Protein AF-A0A4U6DD01-F1 (afdb_monomer)

Organism: NCBI:txid2576211

Secondary structure (DSSP, 8-state):
-------EEEEEEEEE-S--EEEEEEEEEE-TTT--GGGS-TT-TT-EEES-SS---SS---EEEEE--TTS-EEEEEEEEEE-TTEEEEEEEEE--TTPPP---HHHHSSEEE-S-SS-GGGTEEE--SSEEEE-SS-EEEE-BTTB--EEEEEEEEESSEEEEEEEEE-SSSS----EEEEETTEEEEEEEE--SSS--EEEEEEE-GGGTT-GGG--EEEEEEEP-TT--EEEEEEE-SSEEEEEETTEEEEEE-SSSEEEEEEE--S-SSPEEEEEEEEEE--SSPPEEEEEEEEE-

Nearest PDB structures (foldseek):
  1ups-assembly2_B  TM=6.972E-01  e=7.717E-05  Clostridium perfringens
  6ibw-assembly1_A  TM=6.609E-01  e=1.640E-03  Aspergillus fumigatus Af293
  6ibu-assembly2_B  TM=6.506E-01  e=3.657E-03  Aspergillus fumigatus Af293
  6m15-assembly1_B  TM=3.774E-01  e=7.376E-03  Rhinolophus bat coronavirus HKU2
  7jvh-assembly5_E  TM=3.065E-01  e=2.721E-01  metagenome

Sequence (301 aa):
MTAESWHFKREIIINNQGGAATDIVIQIKLNSNDFDFSKTKADGADIRFSTSAGRLNDSGLSYWTEQWNENGTTIIWVKVPVLKAKTRNSIFMFYGNFNAVPVSNGDKTFLFFDDFEEGDFTKKWTNTSVGEVIEKEGQLKLKETDGQDGIVTANFNVTGKMIVRTSYQREGADGHWVRAGVGGWNNWLAFGDHTDRAASGTNYVMLFDSSSIGSLKSAPLIKSPNLVITDKWRRAEYWFDGKKLYGKQDDITVELLLKNAASKLALRTLDNDSWDNFAYISVSKYAGSEPKVTLGKEQAN

pLDDT: mean 82.72, std 15.23, range [40.22, 98.56]

Foldseek 3Di:
DPPQQLFKKWKKKWFAQFAKDFQFKAKDKDELVRDDCVLAPQQNQFKFKAQDPDDPPDPGFAKAFPDDDHHGITMMITGHGIDHHRDMGIMMITHNRHVHGHDHDQVRNFPDKDQLPPFDCVVFKDFPWPWDWGRDDSKIKWAADPQIKGKIWTPDKDFAWKKKKWKKAWDDDDDDWWWFWWWALFAIWTWTKGDDRPPWTWTWTWGDGNVPPPPSVPTDIDIDPDTDDHRDIWMKMWTDNQFKIWIDTDPDIDIDGGRDRMTITMTMTGPGPTMMIISMMGMHGHSVDRIDIDIGDMDTD

Mean predicted aligned error: 7.52 Å

Radius of gyration: 20.4 Å; Cα contacts (8 Å, |Δi|>4): 797; chains: 1; bounding box: 48×38×63 Å

Solvent-accessible surface area (backbone atoms only — not comparable to full-atom values): 15954 Å² total; per-residue (Å²): 132,81,75,84,63,43,43,32,33,29,36,38,36,34,43,26,79,28,61,65,41,60,53,36,57,45,72,46,79,42,30,65,91,82,41,72,61,87,52,40,43,99,77,52,33,22,60,45,32,34,76,56,90,66,78,91,83,67,94,48,47,42,24,26,67,80,37,84,32,73,94,50,64,20,33,35,38,36,31,39,66,72,42,61,46,65,36,82,39,65,36,24,42,34,25,41,27,79,85,47,66,72,73,69,32,46,69,74,31,31,83,42,53,44,48,41,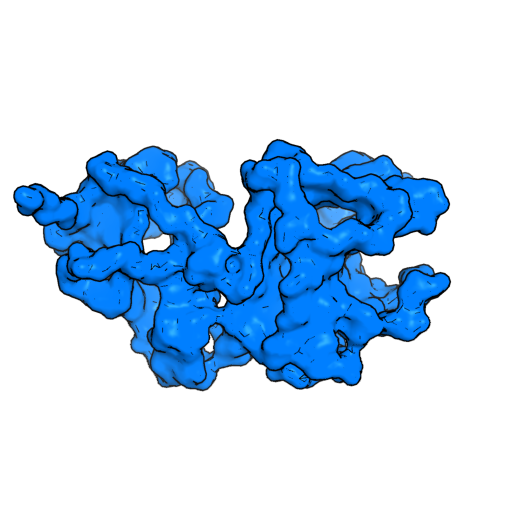71,81,62,61,60,68,86,54,31,43,84,75,42,80,17,48,74,47,48,52,94,40,16,40,34,26,21,33,43,97,94,29,37,8,34,37,34,41,85,48,70,51,56,47,40,27,32,38,41,34,33,40,29,45,48,69,91,79,68,38,47,44,36,55,27,62,26,22,85,45,38,38,42,29,45,27,48,32,28,60,96,66,97,59,27,41,24,32,40,41,50,48,64,48,92,32,84,89,50,72,90,73,53,59,73,45,77,47,97,51,70,48,64,69,67,45,80,43,58,42,39,38,39,30,74,54,56,36,41,32,40,37,42,91,94,48,75,51,78,43,76,48,77,48,66,53,25,40,37,30,46,39,30,36,66,29,101,41,46,39,35,29,48,34,39,39,27,33,52,44,54,87,47,86,61,49,63,47,82,50,64,73,41,82,92

Structure (mmCIF, N/CA/C/O backbone):
data_AF-A0A4U6DD01-F1
#
_entry.id   AF-A0A4U6DD01-F1
#
loop_
_atom_site.group_PDB
_atom_site.id
_atom_site.type_symbol
_atom_site.label_atom_id
_atom_site.label_alt_id
_atom_site.label_comp_id
_atom_site.label_asym_id
_atom_site.label_entity_id
_atom_site.label_seq_id
_atom_site.pdbx_PDB_ins_code
_atom_site.Cartn_x
_atom_site.Cartn_y
_atom_site.Cartn_z
_atom_site.occupancy
_atom_site.B_iso_or_equiv
_atom_site.auth_seq_id
_atom_site.auth_comp_id
_atom_site.auth_asym_id
_atom_site.auth_atom_id
_atom_site.pdbx_PDB_model_num
ATOM 1 N N . MET A 1 1 ? 1.276 -13.142 -33.815 1.00 40.22 1 MET A N 1
ATOM 2 C CA . MET A 1 1 ? 1.491 -12.618 -32.452 1.00 40.22 1 MET A CA 1
ATOM 3 C C . MET A 1 1 ? 2.239 -11.308 -32.599 1.00 40.22 1 MET A C 1
ATOM 5 O O . MET A 1 1 ? 3.424 -11.330 -32.902 1.00 40.22 1 MET A O 1
ATOM 9 N N . THR A 1 2 ? 1.548 -10.174 -32.548 1.00 44.56 2 THR A N 1
ATOM 10 C CA . THR A 1 2 ? 2.218 -8.869 -32.547 1.00 44.56 2 THR A CA 1
ATOM 11 C C . THR A 1 2 ? 2.894 -8.711 -31.193 1.00 44.56 2 THR A C 1
ATOM 13 O O . THR A 1 2 ? 2.221 -8.789 -30.170 1.00 44.56 2 THR A O 1
ATOM 16 N N . ALA A 1 3 ? 4.221 -8.584 -31.181 1.00 51.84 3 ALA A N 1
ATOM 17 C CA . ALA A 1 3 ? 4.959 -8.269 -29.966 1.00 51.84 3 ALA A CA 1
ATOM 18 C C . ALA A 1 3 ? 4.362 -6.995 -29.356 1.00 51.84 3 ALA A C 1
ATOM 20 O O . ALA A 1 3 ? 4.198 -6.007 -30.069 1.00 51.84 3 ALA A O 1
ATOM 21 N N . GLU A 1 4 ? 4.007 -7.030 -28.073 1.00 62.97 4 GLU A N 1
ATOM 22 C CA . GLU A 1 4 ? 3.607 -5.833 -27.339 1.00 62.97 4 GLU A CA 1
ATOM 23 C C . GLU A 1 4 ? 4.733 -4.798 -27.444 1.00 62.97 4 GLU A C 1
ATOM 25 O O . GLU A 1 4 ? 5.819 -4.977 -26.888 1.00 62.97 4 GLU A O 1
ATOM 30 N N . SER A 1 5 ? 4.515 -3.740 -28.220 1.00 80.81 5 SER A N 1
ATOM 31 C CA . SER A 1 5 ? 5.510 -2.693 -28.418 1.00 80.81 5 SER A CA 1
ATOM 32 C C . SER A 1 5 ? 5.377 -1.663 -27.306 1.00 80.81 5 SER A C 1
ATOM 34 O O . SER A 1 5 ? 4.772 -0.611 -27.475 1.00 80.81 5 SER A O 1
ATOM 36 N N . TRP A 1 6 ? 5.937 -1.995 -26.149 1.00 91.56 6 TRP A N 1
ATOM 37 C CA . TRP A 1 6 ? 6.244 -1.033 -25.096 1.00 91.56 6 TRP A CA 1
ATOM 38 C C . TRP A 1 6 ? 7.209 0.015 -25.659 1.00 91.56 6 TRP A C 1
ATOM 40 O O . TRP A 1 6 ? 8.361 -0.323 -25.925 1.00 91.56 6 TRP A O 1
ATOM 50 N N . HIS A 1 7 ? 6.736 1.244 -25.888 1.00 93.19 7 HIS A N 1
ATOM 51 C CA . HIS A 1 7 ? 7.493 2.295 -26.586 1.00 93.19 7 HIS A CA 1
ATOM 52 C C . HIS A 1 7 ? 8.529 2.989 -25.706 1.00 93.19 7 HIS A C 1
ATOM 54 O O . HIS A 1 7 ? 9.556 3.457 -26.200 1.00 93.19 7 HIS A O 1
ATOM 60 N N . PHE A 1 8 ? 8.267 3.045 -24.403 1.00 94.94 8 PHE A N 1
ATOM 61 C CA . PHE A 1 8 ? 9.121 3.728 -23.449 1.00 94.94 8 PHE A CA 1
ATOM 62 C C . PHE A 1 8 ? 9.455 2.811 -22.287 1.00 94.94 8 PHE A C 1
ATOM 64 O O . PHE A 1 8 ? 8.658 1.965 -21.868 1.00 94.94 8 PHE A O 1
ATOM 71 N N . LYS A 1 9 ? 10.647 3.018 -21.737 1.00 94.94 9 LYS A N 1
ATOM 72 C CA . LYS A 1 9 ? 11.020 2.486 -20.436 1.00 94.94 9 LYS A CA 1
ATOM 73 C C . LYS A 1 9 ? 11.738 3.533 -19.614 1.00 94.94 9 LYS A C 1
ATOM 75 O O . LYS A 1 9 ? 12.459 4.381 -20.140 1.00 94.94 9 LYS A O 1
ATOM 80 N N . ARG A 1 10 ? 11.604 3.420 -18.303 1.00 96.44 10 ARG A N 1
ATOM 81 C CA . ARG A 1 10 ? 12.281 4.279 -17.349 1.00 96.44 10 ARG A CA 1
ATOM 82 C C . ARG A 1 10 ? 12.899 3.469 -16.237 1.00 96.44 10 ARG A C 1
ATOM 84 O O . ARG A 1 10 ? 12.243 2.633 -15.624 1.00 96.44 10 ARG A O 1
ATOM 91 N N . GLU A 1 11 ? 14.171 3.728 -15.971 1.00 97.44 11 GLU A N 1
ATOM 92 C CA . GLU A 1 11 ? 14.834 3.131 -14.820 1.00 97.44 11 GLU A CA 1
ATOM 93 C C . GLU A 1 11 ? 14.242 3.697 -13.523 1.00 97.44 11 GLU A C 1
ATOM 95 O O . GLU A 1 11 ? 14.066 4.905 -13.381 1.00 97.44 11 GLU A O 1
ATOM 100 N N . ILE A 1 12 ? 13.978 2.826 -12.558 1.00 98.00 12 ILE A N 1
ATOM 101 C CA . ILE A 1 12 ? 13.611 3.171 -11.189 1.00 98.00 12 ILE A CA 1
ATOM 102 C C . ILE A 1 12 ? 14.771 2.743 -10.302 1.00 98.00 12 ILE A C 1
ATOM 104 O O . ILE A 1 12 ? 15.101 1.559 -10.208 1.00 98.00 12 ILE A O 1
ATOM 108 N N . ILE A 1 13 ? 15.407 3.721 -9.668 1.00 97.50 13 ILE A N 1
ATOM 109 C CA . ILE A 1 13 ? 16.601 3.524 -8.852 1.00 97.50 13 ILE A CA 1
ATOM 110 C C . ILE A 1 13 ? 16.173 3.347 -7.402 1.00 97.50 13 ILE A C 1
ATOM 112 O O . ILE A 1 13 ? 15.479 4.198 -6.847 1.00 97.50 13 ILE A O 1
ATOM 116 N N . ILE A 1 14 ? 16.627 2.261 -6.783 1.00 96.62 14 ILE A N 1
ATOM 117 C CA . ILE A 1 14 ? 16.269 1.873 -5.421 1.00 96.62 14 ILE A CA 1
ATOM 118 C C . ILE A 1 14 ? 17.544 1.812 -4.581 1.00 96.62 14 ILE A C 1
ATOM 120 O O . ILE A 1 14 ? 18.380 0.917 -4.732 1.00 96.62 14 ILE A O 1
ATOM 124 N N . ASN A 1 15 ? 17.689 2.758 -3.662 1.00 93.69 15 ASN A N 1
ATOM 125 C CA . ASN A 1 15 ? 18.811 2.822 -2.737 1.00 93.69 15 ASN A CA 1
ATOM 126 C C . ASN A 1 15 ? 18.447 2.098 -1.438 1.00 93.69 15 ASN A C 1
ATOM 128 O O . ASN A 1 15 ? 17.759 2.649 -0.574 1.00 93.69 15 ASN A O 1
ATOM 132 N N . ASN A 1 16 ? 18.930 0.862 -1.301 1.00 90.31 16 ASN A N 1
ATOM 133 C CA . ASN A 1 16 ? 18.742 0.051 -0.102 1.00 90.31 16 ASN A CA 1
ATOM 134 C C . ASN A 1 16 ? 19.959 0.190 0.824 1.00 90.31 16 ASN A C 1
ATOM 136 O O . ASN A 1 16 ? 21.023 -0.361 0.542 1.00 90.31 16 ASN A O 1
ATOM 140 N N . GLN A 1 17 ? 19.798 0.919 1.929 1.00 86.88 17 GLN A N 1
ATOM 141 C CA . GLN A 1 17 ? 20.829 1.053 2.971 1.00 86.88 17 GLN A CA 1
ATOM 142 C C . GLN A 1 17 ? 20.797 -0.106 3.984 1.00 86.88 17 GLN A C 1
ATOM 144 O O . GLN A 1 17 ? 21.742 -0.287 4.753 1.00 86.88 17 GLN A O 1
ATOM 149 N N . GLY A 1 18 ? 19.724 -0.901 3.967 1.00 83.81 18 GLY A N 1
ATOM 150 C CA . GLY A 1 18 ? 19.541 -2.060 4.826 1.00 83.81 18 GLY A CA 1
ATOM 151 C C . GLY A 1 18 ? 20.278 -3.311 4.342 1.00 83.81 18 GLY A C 1
ATOM 152 O O . GLY A 1 18 ? 21.121 -3.291 3.436 1.00 83.81 18 GLY A O 1
ATOM 153 N N . GLY A 1 19 ? 19.940 -4.432 4.981 1.00 88.19 19 GLY A N 1
ATOM 154 C CA . GLY A 1 19 ? 20.393 -5.760 4.572 1.00 88.19 19 GLY A CA 1
ATOM 155 C C . GLY A 1 19 ? 19.790 -6.195 3.234 1.00 88.19 19 GLY A C 1
ATOM 156 O O . GLY A 1 19 ? 18.895 -5.546 2.692 1.00 88.19 19 GLY A O 1
ATOM 157 N N . ALA A 1 20 ? 20.286 -7.311 2.698 1.00 91.62 20 ALA A N 1
ATOM 158 C CA . ALA A 1 20 ? 19.658 -7.935 1.542 1.00 91.62 20 ALA A CA 1
ATOM 159 C C . ALA A 1 20 ? 18.247 -8.382 1.933 1.00 91.62 20 ALA A C 1
ATOM 161 O O . ALA A 1 20 ? 18.039 -8.891 3.036 1.00 91.62 20 ALA A O 1
ATOM 162 N N . ALA A 1 21 ? 17.290 -8.169 1.040 1.00 92.25 21 ALA A N 1
ATOM 163 C CA . ALA A 1 21 ? 15.890 -8.431 1.319 1.00 92.25 21 ALA A CA 1
ATOM 164 C C . ALA A 1 21 ? 15.175 -8.934 0.068 1.00 92.25 21 ALA A C 1
ATOM 166 O O . ALA A 1 21 ? 15.568 -8.616 -1.055 1.00 92.25 21 ALA A O 1
ATOM 167 N N . THR A 1 22 ? 14.125 -9.721 0.268 1.00 94.75 22 THR A N 1
ATOM 168 C CA . THR A 1 22 ? 13.299 -10.270 -0.808 1.00 94.75 22 THR A CA 1
ATOM 169 C C . THR A 1 22 ? 11.845 -9.887 -0.617 1.00 94.75 22 THR A C 1
ATOM 171 O O . THR A 1 22 ? 11.405 -9.684 0.517 1.00 94.75 22 THR A O 1
ATOM 174 N N . ASP A 1 23 ? 11.108 -9.801 -1.723 1.00 95.50 23 ASP A N 1
ATOM 175 C CA . ASP A 1 23 ? 9.690 -9.416 -1.760 1.00 95.50 23 ASP A CA 1
ATOM 176 C C . ASP A 1 23 ? 9.396 -8.109 -1.009 1.00 95.50 23 ASP A C 1
ATOM 178 O O . ASP A 1 23 ? 8.420 -8.003 -0.260 1.00 95.50 23 ASP A O 1
ATOM 182 N N . ILE A 1 24 ? 10.276 -7.121 -1.169 1.00 94.88 24 ILE A N 1
ATOM 183 C CA . ILE A 1 24 ? 10.079 -5.795 -0.586 1.00 94.88 24 ILE A CA 1
ATOM 184 C C . ILE A 1 24 ? 9.175 -4.996 -1.510 1.00 94.88 24 ILE A C 1
ATOM 186 O O . ILE A 1 24 ? 9.445 -4.893 -2.705 1.00 94.88 24 ILE A O 1
ATOM 190 N N . VAL A 1 25 ? 8.124 -4.406 -0.948 1.00 97.12 25 VAL A N 1
ATOM 191 C CA . VAL A 1 25 ? 7.262 -3.486 -1.685 1.00 97.12 25 VAL A CA 1
ATOM 192 C C . VAL A 1 25 ? 7.806 -2.070 -1.531 1.00 97.12 25 VAL A C 1
ATOM 194 O O . VAL A 1 25 ? 8.025 -1.608 -0.411 1.00 97.12 25 VAL A O 1
ATOM 197 N N . ILE A 1 26 ? 8.043 -1.395 -2.653 1.00 96.38 26 ILE A N 1
ATOM 198 C CA . ILE A 1 26 ? 8.528 -0.010 -2.697 1.00 96.38 26 ILE A CA 1
ATOM 199 C C . ILE A 1 26 ? 7.442 0.929 -3.218 1.00 96.38 26 ILE A C 1
ATOM 201 O O . ILE A 1 26 ? 6.591 0.505 -3.997 1.00 96.38 26 ILE A O 1
ATOM 205 N N . GLN A 1 27 ? 7.512 2.204 -2.833 1.00 96.50 27 GLN A N 1
ATOM 206 C CA . GLN A 1 27 ? 6.648 3.256 -3.361 1.00 96.50 27 GLN A CA 1
ATOM 207 C C . GLN A 1 27 ? 7.346 4.016 -4.489 1.00 96.50 27 GLN A C 1
ATOM 209 O O . GLN A 1 27 ? 8.472 4.492 -4.333 1.00 96.50 27 GLN A O 1
ATOM 214 N N . ILE A 1 28 ? 6.647 4.182 -5.604 1.00 97.81 28 ILE A N 1
ATOM 215 C CA . ILE A 1 28 ? 7.020 5.068 -6.703 1.00 97.81 28 ILE A CA 1
ATOM 216 C C . ILE A 1 28 ? 6.006 6.209 -6.723 1.00 97.81 28 ILE A C 1
ATOM 218 O O . ILE A 1 28 ? 4.798 5.971 -6.686 1.00 97.81 28 ILE A O 1
ATOM 222 N N . LYS A 1 29 ? 6.504 7.446 -6.774 1.00 97.25 29 LYS A N 1
ATOM 223 C CA . LYS A 1 29 ? 5.692 8.648 -6.970 1.00 97.25 29 LYS A CA 1
ATOM 224 C C . LYS A 1 29 ? 6.050 9.274 -8.307 1.00 97.25 29 LYS A C 1
ATOM 226 O O . LYS A 1 29 ? 7.237 9.416 -8.595 1.00 97.25 29 LYS A O 1
ATOM 231 N N . LEU A 1 30 ? 5.032 9.631 -9.079 1.00 97.44 30 LEU A N 1
ATOM 232 C CA . LEU A 1 30 ? 5.153 10.328 -10.359 1.00 97.44 30 LEU A CA 1
ATOM 233 C C . LEU A 1 30 ? 4.321 11.612 -10.302 1.00 97.44 30 LEU A C 1
ATOM 235 O O . LEU A 1 30 ? 3.257 11.635 -9.678 1.00 97.44 30 LEU A O 1
ATOM 239 N N . ASN A 1 31 ? 4.790 12.667 -10.952 1.00 97.00 31 ASN A N 1
ATOM 240 C CA . ASN A 1 31 ? 4.059 13.918 -11.153 1.00 97.00 31 ASN A CA 1
ATOM 241 C C . ASN A 1 31 ? 4.481 14.560 -12.483 1.00 97.00 31 ASN A C 1
ATOM 243 O O . ASN A 1 31 ? 5.474 14.171 -13.088 1.00 97.00 31 ASN A O 1
ATOM 247 N N . SER A 1 32 ? 3.752 15.578 -12.936 1.00 95.94 32 SER A N 1
ATOM 248 C CA . SER A 1 32 ? 3.989 16.200 -14.246 1.00 95.94 32 SER A CA 1
ATOM 249 C C . SER A 1 32 ? 5.363 16.870 -14.402 1.00 95.94 32 SER A C 1
ATOM 251 O O . SER A 1 32 ? 5.771 17.157 -15.524 1.00 95.94 32 SER A O 1
ATOM 253 N N . ASN A 1 33 ? 6.096 17.134 -13.309 1.00 94.38 33 ASN A N 1
ATOM 254 C CA . ASN A 1 33 ? 7.459 17.673 -13.394 1.00 94.38 33 ASN A CA 1
ATOM 255 C C . ASN A 1 33 ? 8.490 16.590 -13.709 1.00 94.38 33 ASN A C 1
ATOM 257 O O . ASN A 1 33 ? 9.559 16.895 -14.239 1.00 94.38 33 ASN A O 1
ATOM 261 N N . ASP A 1 34 ? 8.208 15.343 -13.331 1.00 91.62 34 ASP A N 1
ATOM 262 C CA . ASP A 1 34 ? 9.147 14.242 -13.466 1.00 91.62 34 ASP A CA 1
ATOM 263 C C . ASP A 1 34 ? 8.694 13.169 -14.455 1.00 91.62 34 ASP A C 1
ATOM 265 O O . ASP A 1 34 ? 9.561 12.439 -14.925 1.00 91.62 34 ASP A O 1
ATOM 269 N N . PHE A 1 35 ? 7.422 13.107 -14.857 1.00 96.38 35 PHE A N 1
ATOM 270 C CA . PHE A 1 35 ? 6.858 12.102 -15.759 1.00 96.38 35 PHE A CA 1
ATOM 271 C C . PHE A 1 35 ? 5.879 12.711 -16.779 1.00 96.38 35 PHE A C 1
ATOM 273 O O . PHE A 1 35 ? 5.023 13.520 -16.436 1.00 96.38 35 PHE A O 1
ATOM 280 N N . ASP A 1 36 ? 6.004 12.301 -18.044 1.00 96.44 36 ASP A N 1
ATOM 281 C CA . ASP A 1 36 ? 5.150 12.754 -19.145 1.00 96.44 36 ASP A CA 1
ATOM 282 C C . ASP A 1 36 ? 3.969 11.791 -19.340 1.00 96.44 36 ASP A C 1
ATOM 284 O O . ASP A 1 36 ? 4.087 10.773 -20.027 1.00 96.44 36 ASP A O 1
ATOM 288 N N . PHE A 1 37 ? 2.829 12.124 -18.732 1.00 97.12 37 PHE A N 1
ATOM 289 C CA . PHE A 1 37 ? 1.604 11.316 -18.779 1.00 97.12 37 PHE A CA 1
ATOM 290 C C . PHE A 1 37 ? 0.972 11.221 -20.178 1.00 97.12 37 PHE A C 1
ATOM 292 O O . PHE A 1 37 ? 0.174 10.320 -20.424 1.00 97.12 37 PHE A O 1
ATOM 299 N N . SER A 1 38 ? 1.370 12.062 -21.145 1.00 96.50 38 SER A N 1
ATOM 300 C CA . SER A 1 38 ? 0.881 11.934 -22.530 1.00 96.50 38 SER A CA 1
ATOM 301 C C . SER A 1 38 ? 1.375 10.657 -23.230 1.00 96.50 38 SER A C 1
ATOM 303 O O . SER A 1 38 ? 0.838 10.259 -24.265 1.00 96.50 38 SER A O 1
ATOM 305 N N . LYS A 1 39 ? 2.388 9.995 -22.655 1.00 96.62 39 LYS A N 1
ATOM 306 C CA . LYS A 1 39 ? 2.963 8.728 -23.129 1.00 96.62 39 LYS A CA 1
ATOM 307 C C . LYS A 1 39 ? 2.304 7.490 -22.520 1.00 96.62 39 LYS A C 1
ATOM 309 O O . LYS A 1 39 ? 2.783 6.385 -22.766 1.00 96.62 39 LYS A O 1
ATOM 314 N N . THR A 1 40 ? 1.259 7.664 -21.718 1.00 96.62 40 THR A N 1
ATOM 315 C CA . THR A 1 40 ? 0.495 6.591 -21.070 1.00 96.62 40 THR A CA 1
ATOM 316 C C . THR A 1 40 ? -0.981 6.693 -21.423 1.00 96.62 40 THR A C 1
ATOM 318 O O . THR A 1 40 ? -1.457 7.722 -21.904 1.00 96.62 40 THR A O 1
ATOM 321 N N . LYS A 1 41 ? -1.738 5.634 -21.149 1.00 96.12 41 LYS A N 1
ATOM 322 C CA . LYS A 1 41 ? -3.198 5.706 -21.080 1.00 96.12 41 LYS A CA 1
ATOM 323 C C . LYS A 1 41 ? -3.618 6.596 -19.909 1.00 96.12 41 LYS A C 1
ATOM 325 O O . LYS A 1 41 ? -2.952 6.614 -18.878 1.00 96.12 41 LYS A O 1
ATOM 330 N N . ALA A 1 42 ? -4.772 7.246 -20.053 1.00 95.00 42 ALA A N 1
ATOM 331 C CA . ALA A 1 42 ? -5.329 8.162 -19.051 1.00 95.00 42 ALA A CA 1
ATOM 332 C C . ALA A 1 42 ? -5.615 7.507 -17.681 1.00 95.00 42 ALA A C 1
ATOM 334 O O . ALA A 1 42 ? -5.772 8.194 -16.677 1.00 95.00 42 ALA A O 1
ATOM 335 N N . ASP A 1 43 ? -5.719 6.177 -17.644 1.00 93.88 43 ASP A N 1
ATOM 336 C CA . ASP A 1 43 ? -5.932 5.364 -16.442 1.00 93.88 43 ASP A CA 1
ATOM 337 C C . ASP A 1 43 ? -4.658 4.634 -15.971 1.00 93.88 43 ASP A C 1
ATOM 339 O O . ASP A 1 43 ? -4.700 3.865 -15.010 1.00 93.88 43 ASP A O 1
ATOM 343 N N . GLY A 1 44 ? -3.529 4.814 -16.666 1.00 95.69 44 GLY A N 1
ATOM 344 C CA . GLY A 1 44 ? -2.275 4.116 -16.384 1.00 95.69 44 GLY A CA 1
ATOM 345 C C . GLY A 1 44 ? -2.324 2.599 -16.593 1.00 95.69 44 GLY A C 1
ATOM 346 O O . GLY A 1 44 ? -1.456 1.877 -16.089 1.00 95.69 44 GLY A O 1
ATOM 347 N N . ALA A 1 45 ? -3.321 2.070 -17.317 1.00 95.75 45 ALA A N 1
ATOM 348 C CA . ALA A 1 45 ? -3.459 0.626 -17.542 1.00 95.75 45 ALA A CA 1
ATOM 349 C C . ALA A 1 45 ? -2.270 0.016 -18.312 1.00 95.75 45 ALA A C 1
ATOM 351 O O . ALA A 1 45 ? -2.002 -1.189 -18.219 1.00 95.75 45 ALA A O 1
ATOM 352 N N . ASP A 1 46 ? -1.525 0.847 -19.040 1.00 95.38 46 ASP A N 1
ATOM 353 C CA . ASP A 1 46 ? -0.306 0.508 -19.761 1.00 95.38 46 ASP A CA 1
ATOM 354 C C . ASP A 1 46 ? 0.964 0.784 -18.947 1.00 95.38 46 ASP A C 1
ATOM 356 O O . ASP A 1 46 ? 1.945 1.286 -19.477 1.00 95.38 46 ASP A O 1
ATOM 360 N N . ILE A 1 47 ? 0.978 0.429 -17.662 1.00 96.12 47 ILE A N 1
ATOM 361 C CA . ILE A 1 47 ? 2.193 0.428 -16.837 1.00 96.12 47 ILE A CA 1
ATOM 362 C C . ILE A 1 47 ? 2.627 -1.006 -16.552 1.00 96.12 47 ILE A C 1
ATOM 364 O O . ILE A 1 47 ? 1.817 -1.844 -16.154 1.00 96.12 47 ILE A O 1
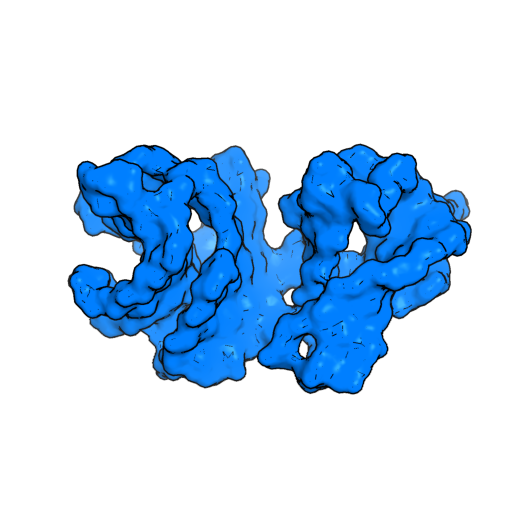ATOM 368 N N . ARG A 1 48 ? 3.915 -1.314 -16.727 1.00 96.38 48 ARG A N 1
ATOM 369 C CA . ARG A 1 48 ? 4.517 -2.592 -16.301 1.00 96.38 48 ARG A CA 1
ATOM 370 C C . ARG A 1 48 ? 5.866 -2.370 -15.653 1.00 96.38 48 ARG A C 1
ATOM 372 O O . ARG A 1 48 ? 6.538 -1.386 -15.930 1.00 96.38 48 ARG A O 1
ATOM 379 N N . PHE A 1 49 ? 6.290 -3.325 -14.835 1.00 97.12 49 PHE A N 1
ATOM 380 C CA . PHE A 1 49 ? 7.594 -3.295 -14.182 1.00 97.12 49 PHE A CA 1
ATOM 381 C C . PHE A 1 49 ? 8.376 -4.574 -14.475 1.00 97.12 49 PHE A C 1
ATOM 383 O O . PHE A 1 49 ? 7.790 -5.649 -14.496 1.00 97.12 49 PHE A O 1
ATOM 390 N N . SER A 1 50 ? 9.694 -4.481 -14.645 1.00 95.25 50 SER A N 1
ATOM 391 C CA . SER A 1 50 ? 10.593 -5.641 -14.746 1.00 95.25 50 SER A CA 1
ATOM 392 C C . SER A 1 50 ? 11.909 -5.380 -14.018 1.00 95.25 50 SER A C 1
ATOM 394 O O . SER A 1 50 ? 12.329 -4.237 -13.853 1.00 95.25 50 SER A O 1
ATOM 396 N N . THR A 1 51 ? 12.597 -6.437 -13.593 1.00 94.19 51 THR A N 1
ATOM 397 C CA . THR A 1 51 ? 13.983 -6.344 -13.097 1.00 94.19 51 THR A CA 1
ATOM 398 C C . THR A 1 51 ? 15.000 -6.224 -14.233 1.00 94.19 51 THR A C 1
ATOM 400 O O . THR A 1 51 ? 16.149 -5.854 -13.989 1.00 94.19 51 THR A O 1
ATOM 403 N N . SER A 1 52 ? 14.596 -6.522 -15.471 1.00 90.50 52 SER A N 1
ATOM 404 C CA . SER A 1 52 ? 15.451 -6.466 -16.655 1.00 90.50 52 SER A CA 1
ATOM 405 C C . SER A 1 52 ? 15.252 -5.171 -17.437 1.00 90.50 52 S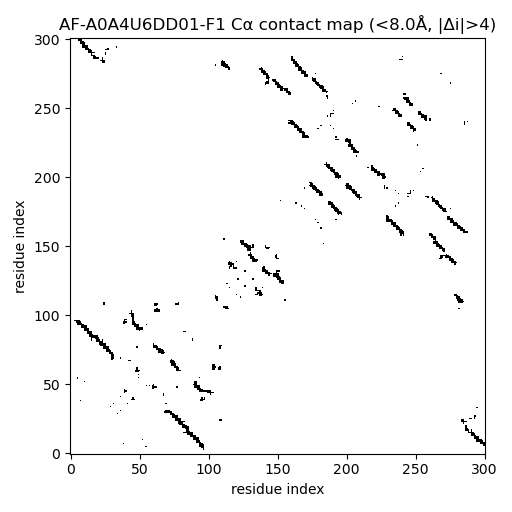ER A C 1
ATOM 407 O O . SER A 1 52 ? 14.129 -4.723 -17.652 1.00 90.50 52 SER A O 1
ATOM 409 N N . ALA A 1 53 ? 16.358 -4.605 -17.925 1.00 85.62 53 ALA A N 1
ATOM 410 C CA . ALA A 1 53 ? 16.352 -3.455 -18.831 1.00 85.62 53 ALA A CA 1
ATOM 411 C C . ALA A 1 53 ? 15.951 -3.825 -20.270 1.00 85.62 53 ALA A C 1
ATOM 413 O O . ALA A 1 53 ? 15.835 -2.939 -21.120 1.00 85.62 53 ALA A O 1
ATOM 414 N N . GLY A 1 54 ? 15.858 -5.124 -20.575 1.00 83.06 54 GLY A N 1
ATOM 415 C CA . GLY A 1 54 ? 15.520 -5.642 -21.898 1.00 83.06 54 GLY A CA 1
ATOM 416 C C . GLY A 1 54 ? 14.053 -5.420 -22.261 1.00 83.06 54 GLY A C 1
ATOM 417 O O . GLY A 1 54 ? 13.372 -4.584 -21.683 1.00 83.06 54 GLY A O 1
ATOM 418 N N . ARG A 1 55 ? 13.547 -6.175 -23.236 1.00 76.75 55 ARG A N 1
ATOM 419 C CA . ARG A 1 55 ? 12.111 -6.168 -23.538 1.00 76.75 55 ARG A CA 1
ATOM 420 C C . ARG A 1 55 ? 11.344 -6.854 -22.412 1.00 76.75 55 ARG A C 1
ATOM 422 O O . ARG A 1 55 ? 11.810 -7.874 -21.908 1.00 76.75 55 ARG A O 1
ATOM 429 N N . LEU A 1 56 ? 10.166 -6.327 -22.082 1.00 80.94 56 LEU A N 1
ATOM 430 C CA . LEU A 1 56 ? 9.212 -7.009 -21.216 1.00 80.94 56 LEU A CA 1
ATOM 431 C C . LEU A 1 56 ? 8.815 -8.334 -21.889 1.00 80.94 56 LEU A C 1
ATOM 433 O O . LEU A 1 56 ? 8.164 -8.336 -22.932 1.00 80.94 56 LEU A O 1
ATOM 437 N N . ASN A 1 57 ? 9.309 -9.450 -21.360 1.00 63.94 57 ASN A N 1
ATOM 438 C CA . ASN A 1 57 ? 9.096 -10.801 -21.890 1.00 63.94 57 ASN A CA 1
ATOM 439 C C . ASN A 1 57 ? 8.428 -11.737 -20.869 1.00 63.94 57 ASN A C 1
ATOM 441 O O . ASN A 1 57 ? 8.106 -12.876 -21.201 1.00 63.94 57 ASN A O 1
ATOM 445 N N . ASP A 1 58 ? 8.232 -11.253 -19.645 1.00 64.56 58 ASP A N 1
ATOM 446 C CA . ASP A 1 58 ? 7.529 -11.889 -18.542 1.00 64.56 58 ASP A CA 1
ATOM 447 C C . ASP A 1 58 ? 6.201 -11.162 -18.264 1.00 64.56 58 ASP A C 1
ATOM 449 O O . ASP A 1 58 ? 5.894 -10.123 -18.846 1.00 64.56 58 ASP A O 1
ATOM 453 N N . SER A 1 59 ? 5.392 -11.692 -17.344 1.00 76.62 59 SER A N 1
ATOM 454 C CA . SER A 1 59 ? 4.164 -11.037 -16.869 1.00 76.62 59 SER A CA 1
ATOM 455 C C . SER A 1 59 ? 4.413 -9.726 -16.097 1.00 76.62 59 SER A C 1
ATOM 457 O O . SER A 1 59 ? 3.466 -9.148 -15.565 1.00 76.62 59 SER A O 1
ATOM 459 N N . GLY A 1 60 ? 5.669 -9.271 -16.002 1.00 91.56 60 GLY A N 1
ATOM 460 C CA . GLY A 1 60 ? 6.111 -8.173 -15.153 1.00 91.56 60 GLY A CA 1
ATOM 461 C C . GLY A 1 60 ? 6.074 -8.489 -13.653 1.00 91.56 60 GLY A C 1
ATOM 462 O O . GLY A 1 60 ? 5.621 -9.548 -13.209 1.00 91.56 60 GLY A O 1
ATOM 463 N N . LEU A 1 61 ? 6.569 -7.541 -12.856 1.00 96.94 61 LEU A N 1
ATOM 464 C CA . LEU A 1 61 ? 6.460 -7.548 -11.399 1.00 96.94 61 LEU A CA 1
ATOM 465 C C . LEU A 1 61 ? 5.038 -7.187 -10.965 1.00 96.94 61 LEU A C 1
ATOM 467 O O . LEU A 1 61 ? 4.383 -6.351 -11.587 1.00 96.94 61 LEU A O 1
ATOM 471 N N . SER A 1 62 ? 4.583 -7.777 -9.858 1.00 98.12 62 SER A N 1
ATOM 472 C CA . SER A 1 62 ? 3.318 -7.391 -9.230 1.00 98.12 62 SER A CA 1
ATOM 473 C C . SER A 1 62 ? 3.399 -5.964 -8.695 1.00 98.12 62 SER A C 1
ATOM 475 O O . SER A 1 62 ? 4.379 -5.588 -8.041 1.00 98.12 62 SER A O 1
ATOM 477 N N . TYR A 1 63 ? 2.363 -5.184 -8.980 1.00 98.56 63 TYR A N 1
ATOM 478 C CA . TYR A 1 63 ? 2.225 -3.819 -8.505 1.00 98.56 63 TYR A CA 1
ATOM 479 C C . TYR A 1 63 ? 0.763 -3.492 -8.206 1.00 98.56 63 TYR A C 1
ATOM 481 O O . TYR A 1 63 ? -0.147 -4.165 -8.695 1.00 98.56 63 TYR A O 1
ATOM 489 N N . TRP A 1 64 ? 0.552 -2.435 -7.431 1.00 98.56 64 TRP A N 1
ATOM 490 C CA . TRP A 1 64 ? -0.754 -1.845 -7.183 1.00 98.56 64 TRP A CA 1
ATOM 491 C C . TRP A 1 64 ? -0.682 -0.329 -7.355 1.00 98.56 64 TRP A C 1
ATOM 493 O O . TRP A 1 64 ? 0.176 0.334 -6.768 1.00 98.56 64 TRP A O 1
ATOM 503 N N . THR A 1 65 ? -1.564 0.213 -8.185 1.00 97.88 65 THR A N 1
ATOM 504 C CA . THR A 1 65 ? -1.763 1.653 -8.341 1.00 97.88 65 THR A CA 1
ATOM 505 C C . THR A 1 65 ? -2.709 2.125 -7.245 1.00 97.88 65 THR A C 1
ATOM 507 O O . THR A 1 65 ? -3.907 1.897 -7.336 1.00 97.88 65 THR A O 1
ATOM 510 N N . GLU A 1 66 ? -2.165 2.785 -6.222 1.00 96.44 66 GLU A N 1
ATOM 511 C CA . GLU A 1 66 ? -2.968 3.401 -5.155 1.00 96.44 66 GLU A CA 1
ATOM 512 C C . GLU A 1 66 ? -3.749 4.604 -5.691 1.00 96.44 66 GLU A C 1
ATOM 514 O O . GLU A 1 66 ? -4.894 4.840 -5.328 1.00 96.44 66 GLU A O 1
ATOM 519 N N . GLN A 1 67 ? -3.106 5.396 -6.550 1.00 95.38 67 GLN A N 1
ATOM 520 C CA . GLN A 1 67 ? -3.693 6.603 -7.112 1.00 95.38 67 GLN A CA 1
ATOM 521 C C . GLN A 1 67 ? -3.079 6.878 -8.479 1.00 95.38 67 GLN A C 1
ATOM 523 O O . GLN A 1 67 ? -1.856 6.961 -8.594 1.00 95.38 67 GLN A O 1
ATOM 528 N N . TRP A 1 68 ? -3.920 7.085 -9.491 1.00 96.94 68 TRP A N 1
ATOM 529 C CA . TRP A 1 68 ? -3.518 7.662 -10.772 1.00 96.94 68 TRP A CA 1
ATOM 530 C C . TRP A 1 68 ? -4.045 9.095 -10.856 1.00 96.94 68 TRP A C 1
ATOM 532 O O . TRP A 1 68 ? -5.252 9.321 -10.883 1.00 96.94 68 TRP A O 1
ATOM 542 N N . ASN A 1 69 ? -3.144 10.075 -10.815 1.00 96.50 69 ASN A N 1
ATOM 543 C CA . ASN A 1 69 ? -3.488 11.493 -10.876 1.00 96.50 69 ASN A CA 1
ATOM 544 C C . ASN A 1 69 ? -2.409 12.264 -11.644 1.00 96.50 69 ASN A C 1
ATOM 546 O O . ASN A 1 69 ? -1.370 12.630 -11.089 1.00 96.50 69 ASN A O 1
ATOM 550 N N . GLU A 1 70 ? -2.683 12.516 -12.920 1.00 95.56 70 GLU A N 1
ATOM 551 C CA . GLU A 1 70 ? -1.776 13.180 -13.868 1.00 95.56 70 GLU A CA 1
ATOM 552 C C . GLU A 1 70 ? -1.552 14.662 -13.531 1.00 95.56 70 GLU A C 1
ATOM 554 O O . GLU A 1 70 ? -0.486 15.214 -13.796 1.00 95.56 70 GLU A O 1
ATOM 559 N N . ASN A 1 71 ? -2.537 15.292 -12.879 1.00 94.88 71 ASN A N 1
ATOM 560 C CA . ASN A 1 71 ? -2.496 16.695 -12.453 1.00 94.88 71 ASN A CA 1
ATOM 561 C C . ASN A 1 71 ? -1.948 16.876 -11.027 1.00 94.88 71 ASN A C 1
ATOM 563 O O . ASN A 1 71 ? -1.890 17.995 -10.516 1.00 94.88 71 ASN A O 1
ATOM 567 N N . GLY A 1 72 ? -1.593 15.783 -10.353 1.00 95.31 72 GLY A N 1
ATOM 568 C CA . GLY A 1 72 ? -1.139 15.787 -8.971 1.00 95.31 72 GLY A CA 1
ATOM 569 C C . GLY A 1 72 ? -0.013 14.790 -8.762 1.00 95.31 72 GLY A C 1
ATOM 570 O O . GLY A 1 72 ? 1.052 14.895 -9.365 1.00 95.31 72 GLY A O 1
ATOM 571 N N . THR A 1 73 ? -0.222 13.847 -7.847 1.00 95.50 73 THR A N 1
ATOM 572 C CA . THR A 1 73 ? 0.731 12.765 -7.591 1.00 95.50 73 THR A CA 1
ATOM 573 C C . THR A 1 73 ? 0.083 11.427 -7.900 1.00 95.50 73 THR A C 1
ATOM 575 O O . THR A 1 73 ? -0.943 11.078 -7.322 1.00 95.50 73 THR A O 1
ATOM 578 N N . THR A 1 74 ? 0.730 10.666 -8.774 1.00 97.44 74 THR A N 1
ATOM 579 C CA . THR A 1 74 ? 0.447 9.253 -9.016 1.00 97.44 74 THR A CA 1
ATOM 580 C C . THR A 1 74 ? 1.309 8.404 -8.089 1.00 97.44 74 THR A C 1
ATOM 582 O O . THR A 1 74 ? 2.493 8.697 -7.902 1.00 97.44 74 THR A O 1
ATOM 585 N N . ILE A 1 75 ? 0.724 7.365 -7.493 1.00 97.31 75 ILE A N 1
ATOM 586 C CA . ILE A 1 75 ? 1.365 6.522 -6.481 1.00 97.31 75 ILE A CA 1
ATOM 587 C C . ILE A 1 75 ? 1.188 5.060 -6.849 1.00 97.31 75 ILE A C 1
ATOM 589 O O . ILE A 1 75 ? 0.070 4.560 -6.967 1.00 97.31 75 ILE A O 1
ATOM 593 N N . ILE A 1 76 ? 2.319 4.378 -7.003 1.00 98.38 76 ILE A N 1
ATOM 594 C CA . ILE A 1 76 ? 2.372 2.983 -7.423 1.00 98.38 76 ILE A CA 1
ATOM 595 C C . ILE A 1 76 ? 3.265 2.215 -6.457 1.00 98.38 76 ILE A C 1
ATOM 597 O O . ILE A 1 76 ? 4.399 2.611 -6.181 1.00 98.38 76 ILE A O 1
ATOM 601 N N . TRP A 1 77 ? 2.761 1.097 -5.960 1.00 98.31 77 TRP A N 1
ATOM 602 C CA . TRP A 1 77 ? 3.485 0.177 -5.097 1.00 98.31 77 TRP A CA 1
ATOM 603 C C . TRP A 1 77 ? 3.955 -1.015 -5.908 1.00 98.31 77 TRP A C 1
ATOM 605 O O . TRP A 1 77 ? 3.145 -1.643 -6.578 1.00 98.31 77 TRP A O 1
ATOM 615 N N . VAL A 1 78 ? 5.243 -1.353 -5.848 1.00 98.38 78 VAL A N 1
ATOM 616 C CA . VAL A 1 78 ? 5.820 -2.436 -6.662 1.00 98.38 78 VAL A CA 1
ATOM 617 C C . VAL A 1 78 ? 6.519 -3.449 -5.775 1.00 98.38 78 VAL A C 1
ATOM 619 O O . VAL A 1 78 ? 7.382 -3.083 -4.975 1.00 98.38 78 VAL A O 1
ATOM 622 N N . LYS A 1 79 ? 6.184 -4.731 -5.937 1.00 98.12 79 LYS A N 1
ATOM 623 C CA . LYS A 1 79 ? 6.848 -5.838 -5.247 1.00 98.12 79 LYS A CA 1
ATOM 624 C C . LYS A 1 79 ? 8.153 -6.190 -5.956 1.00 98.12 79 LYS A C 1
ATOM 626 O O . LYS A 1 79 ? 8.157 -6.753 -7.050 1.00 98.12 79 LYS A O 1
ATOM 631 N N . VAL A 1 80 ? 9.276 -5.883 -5.315 1.00 96.75 80 VAL A N 1
ATOM 632 C CA . VAL A 1 80 ? 10.619 -6.155 -5.832 1.00 96.75 80 VAL A CA 1
ATOM 633 C C . VAL A 1 80 ? 11.133 -7.479 -5.256 1.00 96.75 80 VAL A C 1
ATOM 635 O O . VAL A 1 80 ? 11.267 -7.602 -4.035 1.00 96.75 80 VAL A O 1
ATOM 638 N N . PRO A 1 81 ? 11.456 -8.478 -6.101 1.00 95.31 81 PRO A N 1
ATOM 639 C CA . PRO A 1 81 ? 11.769 -9.828 -5.635 1.00 95.31 81 PRO A CA 1
ATOM 640 C C . PRO A 1 81 ? 13.088 -9.897 -4.865 1.00 95.31 81 PRO A C 1
ATOM 642 O O . PRO A 1 81 ? 13.189 -10.651 -3.902 1.00 95.31 81 PRO A O 1
ATOM 645 N N . VAL A 1 82 ? 14.093 -9.106 -5.258 1.00 94.75 82 VAL A N 1
ATOM 646 C CA . VAL A 1 82 ? 15.413 -9.084 -4.617 1.00 94.75 82 VAL A CA 1
ATOM 647 C C . VAL A 1 82 ? 15.952 -7.658 -4.569 1.00 94.75 82 VAL A C 1
ATOM 649 O O . VAL A 1 82 ? 16.110 -7.010 -5.602 1.00 94.75 82 VAL A O 1
ATOM 652 N N . LEU A 1 83 ? 16.311 -7.209 -3.368 1.00 93.75 83 LEU A N 1
ATOM 653 C CA . LEU A 1 83 ? 17.132 -6.030 -3.125 1.00 93.75 83 LEU A CA 1
ATOM 654 C C . LEU A 1 83 ? 18.473 -6.467 -2.539 1.00 93.75 83 LEU A C 1
ATOM 656 O O . LEU A 1 83 ? 18.544 -7.066 -1.464 1.00 93.75 83 LEU A O 1
ATOM 660 N N . LYS A 1 84 ? 19.557 -6.132 -3.235 1.00 93.19 84 LYS A N 1
ATOM 661 C CA . LYS A 1 84 ? 20.924 -6.304 -2.740 1.00 93.19 84 LYS A CA 1
ATOM 662 C C . LYS A 1 84 ? 21.183 -5.326 -1.590 1.00 93.19 84 LYS A C 1
ATOM 664 O O . LYS A 1 84 ? 20.658 -4.208 -1.578 1.00 93.19 84 LYS A O 1
ATOM 669 N N . ALA A 1 85 ? 21.985 -5.764 -0.623 1.00 91.12 85 ALA A N 1
ATOM 670 C CA . ALA A 1 85 ? 22.341 -4.979 0.556 1.00 91.12 85 ALA A CA 1
ATOM 671 C C . ALA A 1 85 ? 23.240 -3.792 0.193 1.00 91.12 85 ALA A C 1
ATOM 673 O O . ALA A 1 85 ? 24.131 -3.942 -0.647 1.00 91.12 85 ALA A O 1
ATOM 674 N N . LYS A 1 86 ? 23.063 -2.663 0.894 1.00 86.00 86 LYS A N 1
ATOM 675 C CA . LYS A 1 86 ? 23.986 -1.510 0.891 1.00 86.00 86 LYS A CA 1
ATOM 676 C C . LYS A 1 86 ? 24.422 -1.058 -0.509 1.00 86.00 86 LYS A C 1
ATOM 678 O O . LYS A 1 86 ? 25.585 -0.728 -0.730 1.00 86.00 86 LYS A O 1
ATOM 683 N N . THR A 1 87 ? 23.510 -1.099 -1.475 1.00 88.06 87 THR A N 1
ATOM 684 C CA . THR A 1 87 ? 23.833 -0.793 -2.870 1.00 88.06 87 THR A CA 1
ATOM 685 C C . THR A 1 87 ? 22.633 -0.250 -3.634 1.00 88.06 87 THR A C 1
ATOM 687 O O . THR A 1 87 ? 21.480 -0.326 -3.191 1.00 88.06 87 THR A O 1
ATOM 690 N N . ARG A 1 88 ? 22.935 0.298 -4.809 1.00 91.31 88 ARG A N 1
ATOM 691 C CA . ARG A 1 88 ? 21.965 0.719 -5.811 1.00 91.31 88 ARG A CA 1
ATOM 692 C C . ARG A 1 88 ? 21.362 -0.517 -6.474 1.00 91.31 88 ARG A C 1
ATOM 694 O O . ARG A 1 88 ? 22.076 -1.336 -7.051 1.00 91.31 88 ARG A O 1
ATOM 701 N N . ASN A 1 89 ? 20.045 -0.626 -6.416 1.00 95.44 89 ASN A N 1
ATOM 702 C CA . ASN A 1 89 ? 19.254 -1.595 -7.164 1.00 95.44 89 ASN A CA 1
ATOM 703 C C . ASN A 1 89 ? 18.468 -0.853 -8.251 1.00 95.44 89 ASN A C 1
ATOM 705 O O . ASN A 1 89 ? 18.231 0.351 -8.126 1.00 95.44 89 ASN A O 1
ATOM 709 N N . SER A 1 90 ? 18.053 -1.571 -9.292 1.00 96.50 90 SER A N 1
ATOM 710 C CA . SER A 1 90 ? 17.239 -1.009 -10.367 1.00 96.50 90 SER A CA 1
ATOM 711 C C . SER A 1 90 ? 16.124 -1.967 -10.754 1.00 96.50 90 SER A C 1
ATOM 713 O O . SER A 1 90 ? 16.336 -3.177 -10.830 1.00 96.50 90 SER A O 1
ATOM 715 N N . ILE A 1 91 ? 14.961 -1.395 -11.038 1.00 97.19 91 ILE A N 1
ATOM 716 C CA . ILE A 1 91 ? 13.904 -2.011 -11.842 1.00 97.19 91 ILE A CA 1
ATOM 717 C C . ILE A 1 91 ? 13.574 -1.053 -12.992 1.00 97.19 91 ILE A C 1
ATOM 719 O O . ILE A 1 91 ? 14.063 0.077 -13.024 1.00 97.19 91 ILE A O 1
ATOM 723 N N . PHE A 1 92 ? 12.756 -1.488 -13.937 1.00 96.69 92 PHE A N 1
ATOM 724 C CA . PHE A 1 92 ? 12.393 -0.717 -15.119 1.00 96.69 92 PHE A CA 1
ATOM 725 C C . PHE A 1 92 ? 10.880 -0.655 -15.237 1.00 96.69 92 PHE A C 1
ATOM 727 O O . PHE A 1 92 ? 10.220 -1.689 -15.182 1.00 96.69 92 PHE A O 1
ATOM 734 N N . MET A 1 93 ? 10.352 0.555 -15.383 1.00 97.31 93 MET A N 1
ATOM 735 C CA . MET A 1 93 ? 8.949 0.830 -15.664 1.00 97.31 93 MET A CA 1
ATOM 736 C C . MET A 1 93 ? 8.763 0.960 -17.176 1.00 97.31 93 MET A C 1
ATOM 738 O O . MET A 1 93 ? 9.417 1.801 -17.783 1.00 97.31 93 MET A O 1
ATOM 742 N N . PHE A 1 94 ? 7.897 0.153 -17.778 1.00 96.50 94 PHE A N 1
ATOM 743 C CA . PHE A 1 94 ? 7.550 0.178 -19.200 1.00 96.50 94 PHE A CA 1
ATOM 744 C C . PHE A 1 94 ? 6.171 0.811 -19.389 1.00 96.50 94 PHE A C 1
ATOM 746 O O . PHE A 1 94 ? 5.280 0.572 -18.572 1.00 96.50 94 PHE A O 1
ATOM 753 N N . TYR A 1 95 ? 6.019 1.605 -20.452 1.00 95.94 95 TYR A N 1
ATOM 754 C CA . TYR A 1 95 ? 4.772 2.293 -20.813 1.00 95.94 95 TYR A CA 1
ATOM 755 C C . TYR A 1 95 ? 4.689 2.641 -22.305 1.00 95.94 95 TYR A C 1
ATOM 757 O O . TYR A 1 95 ? 5.620 2.375 -23.076 1.00 95.94 95 TYR A O 1
ATOM 765 N N . GLY A 1 96 ? 3.548 3.194 -22.722 1.00 95.31 96 GLY A N 1
ATOM 766 C CA . GLY A 1 96 ? 3.251 3.564 -24.105 1.00 95.31 96 GLY A CA 1
ATOM 767 C C . GLY A 1 96 ? 2.600 2.448 -24.911 1.00 95.31 96 GLY A C 1
ATOM 768 O O . GLY A 1 96 ? 2.439 2.583 -26.117 1.00 95.31 96 GLY A O 1
ATOM 769 N N . ASN A 1 97 ? 2.211 1.339 -24.282 1.00 93.88 97 ASN A N 1
ATOM 770 C CA . ASN A 1 97 ? 1.446 0.298 -24.959 1.00 93.88 97 ASN A CA 1
ATOM 771 C C . ASN A 1 97 ? -0.057 0.550 -24.772 1.00 93.88 97 ASN A C 1
ATOM 773 O O . ASN A 1 97 ? -0.694 -0.057 -23.916 1.00 93.88 97 ASN A O 1
ATOM 777 N N . PHE A 1 98 ? -0.652 1.401 -25.609 1.00 93.25 98 PHE A N 1
ATOM 778 C CA . PHE A 1 98 ? -2.073 1.772 -25.501 1.00 93.25 98 PHE A CA 1
ATOM 779 C C . PHE A 1 98 ? -3.064 0.596 -25.647 1.00 93.25 98 PHE A C 1
ATOM 781 O O . PHE A 1 98 ? -4.220 0.705 -25.230 1.00 93.25 98 PHE A O 1
ATOM 788 N N . ASN A 1 99 ? -2.615 -0.549 -26.174 1.00 92.00 99 ASN A N 1
ATOM 789 C CA . ASN A 1 99 ? -3.410 -1.778 -26.261 1.00 92.00 99 ASN A CA 1
ATOM 790 C C . ASN A 1 99 ? -3.346 -2.634 -24.983 1.00 92.00 99 ASN A C 1
ATOM 792 O O . ASN A 1 99 ? -4.032 -3.652 -24.895 1.00 92.00 99 ASN A O 1
ATOM 796 N N . ALA A 1 100 ? -2.527 -2.256 -23.998 1.00 91.88 100 ALA A N 1
ATOM 797 C CA . ALA A 1 100 ? -2.405 -2.988 -22.748 1.00 91.88 100 ALA A CA 1
ATOM 798 C C . ALA A 1 100 ? -3.700 -2.920 -21.922 1.00 91.88 100 ALA A C 1
ATOM 800 O O . ALA A 1 100 ? -4.357 -1.877 -21.797 1.00 91.88 100 ALA A O 1
ATOM 801 N N . VAL A 1 101 ? -4.037 -4.062 -21.327 1.00 92.88 101 VAL A N 1
ATOM 802 C CA . VAL A 1 101 ? -5.116 -4.206 -20.343 1.00 92.88 101 VAL A CA 1
ATOM 803 C C . VAL A 1 101 ? -4.600 -3.887 -18.932 1.00 92.88 101 VAL A C 1
ATOM 805 O O . VAL A 1 101 ? -3.408 -4.086 -18.676 1.00 92.88 101 VAL A O 1
ATOM 808 N N . PRO A 1 102 ? -5.449 -3.414 -18.004 1.00 93.50 102 PRO A N 1
ATOM 809 C CA . PRO A 1 102 ? -5.036 -3.168 -16.623 1.00 93.50 102 PRO A CA 1
ATOM 810 C C . PRO A 1 102 ? -4.648 -4.476 -15.915 1.00 93.50 102 PRO A C 1
ATOM 812 O O . PRO A 1 102 ? -5.322 -5.493 -16.065 1.00 93.50 102 PRO A O 1
ATOM 815 N N . VAL A 1 103 ? -3.556 -4.454 -15.138 1.00 95.31 103 VAL A N 1
ATOM 816 C CA . VAL A 1 103 ? -3.079 -5.620 -14.354 1.00 95.31 103 VAL A CA 1
ATOM 817 C C . VAL A 1 103 ? -2.662 -5.281 -12.914 1.00 95.31 103 VAL A C 1
ATOM 819 O O . VAL A 1 103 ? -2.120 -6.143 -12.221 1.00 95.31 103 VAL A O 1
ATOM 822 N N . SER A 1 104 ? -2.903 -4.043 -12.466 1.00 97.00 104 SER A N 1
ATOM 823 C CA . SER A 1 104 ? -2.712 -3.621 -11.071 1.00 97.00 104 SER A CA 1
ATOM 824 C C . SER A 1 104 ? -3.467 -4.565 -10.131 1.00 97.00 104 SER A C 1
ATOM 826 O O . SER A 1 104 ? -4.633 -4.872 -10.374 1.00 97.00 104 SER A O 1
ATOM 828 N N . ASN A 1 105 ? -2.806 -5.066 -9.086 1.00 97.56 105 ASN A N 1
ATOM 829 C CA . ASN A 1 105 ? -3.398 -6.019 -8.153 1.00 97.56 105 ASN A CA 1
ATOM 830 C C . ASN A 1 105 ? -2.701 -5.971 -6.781 1.00 97.56 105 ASN A C 1
ATOM 832 O O . ASN A 1 105 ? -1.536 -6.367 -6.644 1.00 97.56 105 ASN A O 1
ATOM 836 N N . GLY A 1 106 ? -3.424 -5.519 -5.755 1.00 98.00 106 GLY A N 1
ATOM 837 C CA . GLY A 1 106 ? -2.911 -5.439 -4.388 1.00 98.00 106 GLY A CA 1
ATOM 838 C C . GLY A 1 106 ? -2.652 -6.808 -3.750 1.00 98.00 106 GLY A C 1
ATOM 839 O O . GLY A 1 106 ? -1.573 -7.010 -3.190 1.00 98.00 106 GLY A O 1
ATOM 840 N N . ASP A 1 107 ? -3.546 -7.788 -3.925 1.00 97.62 107 ASP A N 1
ATOM 841 C CA . ASP A 1 107 ? -3.395 -9.141 -3.352 1.00 97.62 107 ASP A CA 1
ATOM 842 C C . ASP A 1 107 ? -2.116 -9.866 -3.814 1.00 97.62 107 ASP A C 1
ATOM 844 O O . ASP A 1 107 ? -1.515 -10.631 -3.061 1.00 97.62 107 ASP A O 1
ATOM 848 N N . LYS A 1 108 ? -1.652 -9.623 -5.046 1.00 97.88 108 LYS A N 1
ATOM 849 C CA . LYS A 1 108 ? -0.379 -10.165 -5.563 1.00 97.88 108 LYS A CA 1
ATOM 850 C C . LYS A 1 108 ? 0.840 -9.364 -5.097 1.00 97.88 108 LYS A C 1
ATOM 852 O O . LYS A 1 108 ? 1.958 -9.894 -5.055 1.00 97.88 108 LYS A O 1
ATOM 857 N N . THR A 1 109 ? 0.642 -8.090 -4.771 1.00 98.38 109 THR A N 1
ATOM 858 C CA . THR A 1 109 ? 1.707 -7.139 -4.425 1.00 98.38 109 THR A CA 1
ATOM 859 C C . THR A 1 109 ? 2.093 -7.230 -2.952 1.00 98.38 109 THR A C 1
ATOM 861 O O . THR A 1 109 ? 3.283 -7.232 -2.626 1.00 98.38 109 THR A O 1
ATOM 864 N N . PHE A 1 110 ? 1.113 -7.366 -2.065 1.00 98.12 110 PHE A N 1
ATOM 865 C CA . PHE A 1 110 ? 1.302 -7.343 -0.616 1.00 98.12 110 PHE A CA 1
ATOM 866 C C . PHE A 1 110 ? 1.139 -8.737 0.014 1.00 98.12 110 PHE A C 1
ATOM 868 O O . PHE A 1 110 ? 0.702 -9.685 -0.628 1.00 98.12 110 PHE A O 1
ATOM 875 N N . LEU A 1 111 ? 1.546 -8.888 1.277 1.00 96.25 111 LEU A N 1
ATOM 876 C CA . LEU A 1 111 ? 1.317 -10.109 2.069 1.00 96.25 111 LEU A CA 1
ATOM 877 C C . LEU A 1 111 ? -0.129 -10.216 2.565 1.00 96.25 111 LEU A C 1
ATOM 879 O O . LEU A 1 111 ? -0.631 -11.313 2.781 1.00 96.25 111 LEU A O 1
ATOM 883 N N . PHE A 1 112 ? -0.751 -9.064 2.786 1.00 95.69 112 PHE A N 1
ATOM 884 C CA . PHE A 1 112 ? -2.164 -8.893 3.079 1.00 95.69 112 PHE A CA 1
ATOM 885 C C . PHE A 1 112 ? -2.582 -7.557 2.477 1.00 95.69 112 PHE A C 1
ATOM 887 O O . PHE A 1 112 ? -1.812 -6.592 2.544 1.00 95.69 112 PHE A O 1
ATOM 894 N N . PHE A 1 113 ? -3.758 -7.514 1.870 1.00 97.25 113 PHE A N 1
ATOM 895 C CA . PHE A 1 113 ? -4.262 -6.338 1.186 1.00 97.25 113 PHE A CA 1
ATOM 896 C C . PHE A 1 113 ? -5.780 -6.317 1.216 1.00 97.25 113 PHE A C 1
ATOM 898 O O . PHE A 1 113 ? -6.413 -7.367 1.101 1.00 97.25 113 PHE A O 1
ATOM 905 N N . ASP A 1 114 ? -6.333 -5.122 1.328 1.00 97.25 114 ASP A N 1
ATOM 906 C CA . ASP A 1 114 ? -7.740 -4.857 1.081 1.00 97.25 114 ASP A CA 1
ATOM 907 C C . ASP A 1 114 ? -7.898 -3.406 0.625 1.00 97.25 114 ASP A C 1
ATOM 909 O O . ASP A 1 114 ? -7.350 -2.522 1.286 1.00 97.25 114 ASP A O 1
ATOM 913 N N . ASP A 1 115 ? -8.577 -3.168 -0.493 1.00 96.69 115 ASP A N 1
ATOM 914 C CA . ASP A 1 115 ? -9.039 -1.846 -0.941 1.00 96.69 115 ASP A CA 1
ATOM 915 C C . ASP A 1 115 ? -10.561 -1.695 -0.837 1.00 96.69 115 ASP A C 1
ATOM 917 O O . ASP A 1 115 ? -11.079 -0.633 -1.160 1.00 96.69 115 ASP A O 1
ATOM 921 N N . PHE A 1 116 ? -11.263 -2.704 -0.300 1.00 96.44 116 PHE A N 1
ATOM 922 C CA . PHE A 1 116 ? -12.685 -2.622 0.046 1.00 96.44 116 PHE A CA 1
ATOM 923 C C . PHE A 1 116 ? -13.602 -2.307 -1.149 1.00 96.44 116 PHE A C 1
ATOM 925 O O . PHE A 1 116 ? -14.636 -1.643 -1.012 1.00 96.44 116 PHE A O 1
ATOM 932 N N . GLU A 1 117 ? -13.212 -2.779 -2.334 1.00 95.06 117 GLU A N 1
ATOM 933 C CA . GLU A 1 117 ? -13.939 -2.599 -3.595 1.00 95.06 117 GLU A CA 1
ATOM 934 C C . GLU A 1 117 ? -14.891 -3.776 -3.893 1.00 95.06 117 GLU A C 1
ATOM 936 O O . GLU A 1 117 ? -15.694 -3.721 -4.829 1.00 95.06 117 GLU A O 1
ATOM 941 N N . GLU A 1 118 ? -14.830 -4.864 -3.116 1.00 92.19 118 GLU A N 1
ATOM 942 C CA . GLU A 1 118 ? -15.620 -6.077 -3.347 1.00 92.19 118 GLU A CA 1
ATOM 943 C C . GLU A 1 118 ? -17.067 -6.008 -2.828 1.00 92.19 118 GLU A C 1
ATOM 945 O O . GLU A 1 118 ? -17.906 -6.813 -3.250 1.00 92.19 118 GLU A O 1
ATOM 950 N N . GLY A 1 119 ? -17.371 -5.075 -1.925 1.00 91.88 119 GLY A N 1
ATOM 951 C CA . GLY A 1 119 ? -18.653 -4.958 -1.226 1.00 91.88 119 GLY A CA 1
ATOM 952 C C . GLY A 1 119 ? -18.886 -6.031 -0.153 1.00 91.88 119 GLY A C 1
ATOM 953 O O . GLY A 1 119 ? -20.026 -6.222 0.275 1.00 91.88 119 GLY A O 1
ATOM 954 N N . ASP A 1 120 ? -17.841 -6.760 0.254 1.00 92.75 120 ASP A N 1
ATOM 955 C CA . ASP A 1 120 ? -17.915 -7.852 1.233 1.00 92.75 120 ASP A CA 1
ATOM 956 C C . ASP A 1 120 ? -16.572 -8.093 1.946 1.00 92.75 120 ASP A C 1
ATOM 958 O O . ASP A 1 120 ? -15.744 -8.911 1.524 1.00 92.75 120 ASP A O 1
ATOM 962 N N . PHE A 1 121 ? -16.420 -7.470 3.117 1.00 93.25 121 PHE A N 1
ATOM 963 C CA . PHE A 1 121 ? -15.230 -7.607 3.958 1.00 93.25 121 PHE A CA 1
ATOM 964 C C . PHE A 1 121 ? -15.072 -9.002 4.588 1.00 93.25 121 PHE A C 1
ATOM 966 O O . PHE A 1 121 ? -13.994 -9.354 5.081 1.00 93.25 121 PHE A O 1
ATOM 973 N N . THR A 1 122 ? -16.122 -9.831 4.631 1.00 94.38 122 THR A N 1
ATOM 974 C CA . THR A 1 122 ? -16.163 -11.016 5.514 1.00 94.38 122 THR A CA 1
ATOM 975 C C . THR A 1 122 ? -15.187 -12.127 5.111 1.00 94.38 122 THR A C 1
ATOM 977 O O . THR A 1 122 ? -14.844 -12.995 5.915 1.00 94.38 122 THR A O 1
ATOM 980 N N . LYS A 1 123 ? -14.662 -12.080 3.881 1.00 93.31 123 LYS A N 1
ATOM 981 C CA . LYS A 1 123 ? -13.627 -13.008 3.395 1.00 93.31 123 LYS A CA 1
ATOM 982 C C . LYS A 1 123 ? -12.285 -12.803 4.098 1.00 93.31 123 LYS A C 1
ATOM 984 O O . LYS A 1 123 ? -11.581 -13.771 4.403 1.00 93.31 123 LYS A O 1
ATOM 989 N N . LYS A 1 124 ? -11.915 -11.545 4.339 1.00 94.50 124 LYS A N 1
ATOM 990 C CA . LYS A 1 124 ? -10.613 -11.150 4.899 1.00 94.50 124 LYS A CA 1
ATOM 991 C C . LYS A 1 124 ? -10.714 -10.755 6.372 1.00 94.50 124 LYS A C 1
ATOM 993 O O . LYS A 1 124 ? -9.699 -10.807 7.070 1.00 94.50 124 LYS A O 1
ATOM 998 N N . TRP A 1 125 ? -11.916 -10.451 6.862 1.00 93.44 125 TRP A N 1
ATOM 999 C CA . TRP A 1 125 ? -12.138 -9.881 8.188 1.00 93.44 125 TRP A CA 1
ATOM 1000 C C . TRP A 1 125 ? -13.243 -10.581 8.972 1.00 93.44 125 TRP A C 1
ATOM 1002 O O . TRP A 1 125 ? -14.261 -11.001 8.434 1.00 93.44 125 TRP A O 1
ATOM 1012 N N . THR A 1 126 ? -13.056 -10.641 10.287 1.00 91.69 126 THR A N 1
ATOM 1013 C CA . THR A 1 126 ? -14.078 -11.034 11.259 1.00 91.69 126 THR A CA 1
ATOM 1014 C C . THR A 1 126 ? -14.584 -9.784 11.971 1.00 91.69 126 THR A C 1
ATOM 1016 O O . THR A 1 126 ? -13.788 -9.070 12.589 1.00 91.69 126 THR A O 1
ATOM 1019 N N . ASN A 1 127 ? -15.895 -9.532 11.918 1.00 89.44 127 ASN A N 1
ATOM 1020 C CA . ASN A 1 127 ? -16.527 -8.520 12.760 1.00 89.44 127 ASN A CA 1
ATOM 1021 C C . ASN A 1 127 ? -16.518 -9.016 14.216 1.00 89.44 127 ASN A C 1
ATOM 1023 O O . ASN A 1 127 ? -17.109 -10.046 14.538 1.00 89.44 127 ASN A O 1
ATOM 1027 N N . THR A 1 128 ? -15.801 -8.297 15.075 1.00 80.94 128 THR A N 1
ATOM 1028 C CA . THR A 1 128 ? -15.688 -8.571 16.517 1.00 80.94 128 THR A CA 1
ATOM 1029 C C . THR A 1 128 ? -16.330 -7.471 17.363 1.00 80.94 128 THR A C 1
ATOM 1031 O O . THR A 1 128 ? -16.160 -7.456 18.581 1.00 80.94 128 THR A O 1
ATOM 10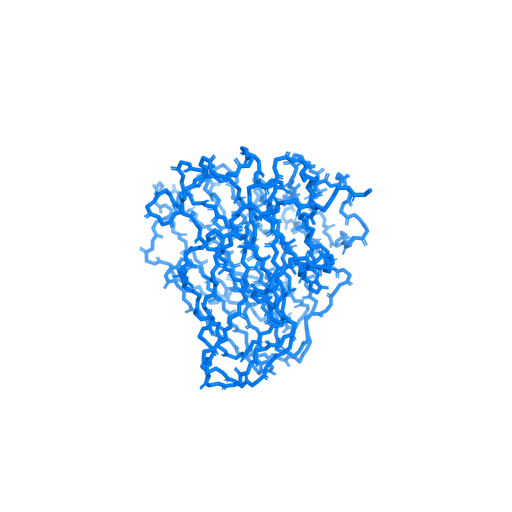34 N N . SER A 1 129 ? -17.025 -6.536 16.716 1.00 75.06 129 SER A N 1
ATOM 1035 C CA . SER A 1 129 ? -17.657 -5.382 17.344 1.00 75.06 129 SER A CA 1
ATOM 1036 C C . SER A 1 129 ? -19.092 -5.613 17.779 1.00 75.06 129 SER A C 1
ATOM 1038 O O . SER A 1 129 ? -19.782 -6.506 17.290 1.00 75.06 129 SER A O 1
ATOM 1040 N N . VAL A 1 130 ? -19.531 -4.723 18.669 1.00 76.56 130 VAL A N 1
ATOM 1041 C CA . VAL A 1 130 ? -20.948 -4.409 18.887 1.00 76.56 130 VAL A CA 1
ATOM 1042 C C . VAL A 1 130 ? -21.371 -3.204 18.027 1.00 76.56 130 VAL A C 1
ATOM 1044 O O . VAL A 1 130 ? -22.529 -3.144 17.631 1.00 76.56 130 VAL A O 1
ATOM 1047 N N . GLY A 1 131 ? -20.442 -2.295 17.695 1.00 80.69 131 GLY A N 1
ATOM 1048 C CA . GLY A 1 131 ? -20.663 -1.196 16.753 1.00 80.69 131 GLY A CA 1
ATOM 1049 C C . GLY A 1 131 ? -20.905 -1.630 15.300 1.00 80.69 131 GLY A C 1
ATOM 1050 O O . GLY A 1 131 ? -20.745 -2.799 14.927 1.00 80.69 131 GLY A O 1
ATOM 1051 N N . GLU A 1 132 ? -21.283 -0.665 14.465 1.00 87.25 132 GLU A N 1
ATOM 1052 C CA . GLU A 1 132 ? -21.605 -0.878 13.055 1.00 87.25 132 GLU A CA 1
ATOM 1053 C C . GLU A 1 132 ? -20.348 -0.992 12.173 1.00 87.25 132 GLU A C 1
ATOM 1055 O O . GLU A 1 132 ? -19.382 -0.237 12.306 1.00 87.25 132 GLU A O 1
ATOM 1060 N N . VAL A 1 133 ? -20.384 -1.935 11.224 1.00 91.00 133 VAL A N 1
ATOM 1061 C CA . VAL A 1 133 ? -19.334 -2.158 10.219 1.00 91.00 133 VAL A CA 1
ATOM 1062 C C . VAL A 1 133 ? -19.986 -2.377 8.860 1.00 91.00 133 VAL A C 1
ATOM 1064 O O . VAL A 1 133 ? -20.804 -3.287 8.709 1.00 91.00 133 VAL A O 1
ATOM 1067 N N . ILE A 1 134 ? -19.616 -1.566 7.870 1.00 92.56 134 ILE A N 1
ATOM 1068 C CA . ILE A 1 134 ? -20.179 -1.617 6.516 1.00 92.56 134 ILE A CA 1
ATOM 1069 C C . ILE A 1 134 ? -19.054 -1.456 5.496 1.00 92.56 134 ILE A C 1
ATOM 1071 O O . ILE A 1 134 ? -18.223 -0.569 5.639 1.00 92.56 134 ILE A O 1
ATOM 1075 N N . GLU A 1 135 ? -19.052 -2.268 4.441 1.00 95.25 135 GLU A N 1
ATOM 1076 C CA . GLU A 1 135 ? -18.230 -2.022 3.252 1.00 95.25 135 GLU A CA 1
ATOM 1077 C C . GLU A 1 135 ? -19.098 -1.424 2.147 1.00 95.25 135 GLU A C 1
ATOM 1079 O O . GLU A 1 135 ? -20.117 -2.006 1.761 1.00 95.25 135 GLU A O 1
ATOM 1084 N N . LYS A 1 136 ? -18.743 -0.224 1.683 1.00 94.62 136 LYS A N 1
ATOM 1085 C CA . LYS A 1 136 ? -19.505 0.517 0.674 1.00 94.62 136 LYS A CA 1
ATOM 1086 C C . LYS A 1 136 ? -18.627 1.584 0.029 1.00 94.62 136 LYS A C 1
ATOM 1088 O O . LYS A 1 136 ? -17.854 2.229 0.721 1.00 94.62 136 LYS A O 1
ATOM 1093 N N . GLU A 1 137 ? -18.821 1.821 -1.270 1.00 93.12 137 GLU A N 1
ATOM 1094 C CA . GLU A 1 137 ? -18.152 2.911 -2.010 1.00 93.12 137 GLU A CA 1
ATOM 1095 C C . GLU A 1 137 ? -16.609 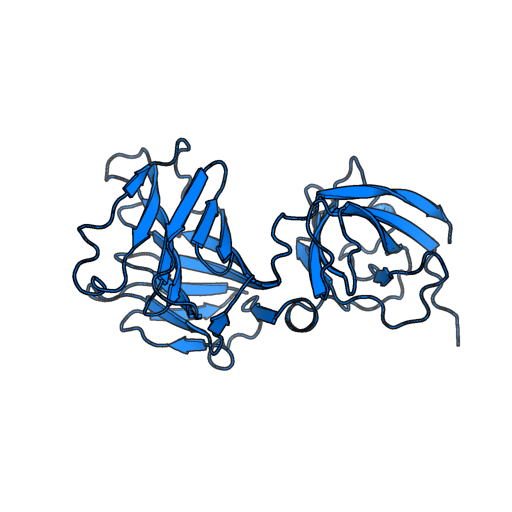2.837 -1.969 1.00 93.12 137 GLU A C 1
ATOM 1097 O O . GLU A 1 137 ? -15.948 3.868 -1.843 1.00 93.12 137 GLU A O 1
ATOM 1102 N N . GLY A 1 138 ? -16.039 1.627 -2.070 1.00 94.19 138 GLY A N 1
ATOM 1103 C CA . GLY A 1 138 ? -14.581 1.428 -2.053 1.00 94.19 138 GLY A CA 1
ATOM 1104 C C . GLY A 1 138 ? -13.955 1.658 -0.677 1.00 94.19 138 GLY A C 1
ATOM 1105 O O . GLY A 1 138 ? -12.823 2.125 -0.561 1.00 94.19 138 GLY A O 1
ATOM 1106 N N . GLN A 1 139 ? -14.746 1.497 0.389 1.00 94.69 139 GLN A N 1
ATOM 1107 C CA . GLN A 1 139 ? -14.340 1.833 1.747 1.00 94.69 139 GLN A CA 1
ATOM 1108 C C . GLN A 1 139 ? -14.921 0.854 2.755 1.00 94.69 139 GLN A C 1
ATOM 1110 O O . GLN A 1 139 ? -16.100 0.492 2.694 1.00 94.69 139 GLN A O 1
ATOM 1115 N N . LEU A 1 140 ? -14.118 0.527 3.764 1.00 94.25 140 LEU A N 1
ATOM 1116 C CA . LEU A 1 140 ? -14.625 -0.037 5.004 1.00 94.25 140 LEU A CA 1
ATOM 1117 C C . LEU A 1 140 ? -14.971 1.097 5.964 1.00 94.25 140 LEU A C 1
ATOM 1119 O O . LEU A 1 140 ? -14.125 1.931 6.280 1.00 94.25 140 LEU A O 1
ATOM 1123 N N . LYS A 1 141 ? -16.209 1.112 6.442 1.00 91.69 141 LYS A N 1
ATOM 1124 C CA . LYS A 1 141 ? -16.750 2.119 7.351 1.00 91.69 141 LYS A CA 1
ATOM 1125 C C . LYS A 1 141 ? -17.035 1.476 8.701 1.00 91.69 141 LYS A C 1
ATOM 1127 O O . LYS A 1 141 ? -17.753 0.478 8.777 1.00 91.69 141 LYS A O 1
ATOM 1132 N N . LEU A 1 142 ? -16.468 2.037 9.763 1.00 88.81 142 LEU A N 1
ATOM 1133 C CA . LEU A 1 142 ? -16.686 1.612 11.144 1.00 88.81 142 LEU A CA 1
ATOM 1134 C C . LEU A 1 142 ? -17.344 2.750 11.920 1.00 88.81 142 LEU A C 1
ATOM 1136 O O . LEU A 1 142 ? -16.924 3.901 11.801 1.00 88.81 142 LEU A O 1
ATOM 1140 N N . LYS A 1 143 ? -18.332 2.422 12.747 1.00 85.19 143 LYS A N 1
ATOM 1141 C CA . LYS A 1 143 ? -18.978 3.363 13.660 1.00 85.19 143 LYS A CA 1
ATOM 1142 C C . LYS A 1 143 ? -19.243 2.699 15.009 1.00 85.19 143 LYS A C 1
ATOM 1144 O O . LYS A 1 143 ? -19.480 1.497 15.097 1.00 85.19 143 LYS A O 1
ATOM 1149 N N . GLU A 1 144 ? -19.153 3.483 16.070 1.00 81.31 144 GLU A N 1
ATOM 1150 C CA . GLU A 1 144 ? -19.461 3.055 17.433 1.00 81.31 144 GLU A CA 1
ATOM 1151 C C . GLU A 1 144 ? -20.991 3.025 17.653 1.00 81.31 144 GLU A C 1
ATOM 1153 O O . GLU A 1 144 ? -21.746 3.758 17.007 1.00 81.31 144 GLU A O 1
ATOM 1158 N N . THR A 1 145 ? -21.483 2.122 18.505 1.00 79.62 145 THR A N 1
ATOM 1159 C CA . THR A 1 145 ? -22.908 2.057 18.876 1.00 79.62 145 THR A CA 1
ATOM 1160 C C . THR A 1 145 ? -23.088 1.796 20.374 1.00 79.62 145 THR A C 1
ATOM 1162 O O . THR A 1 145 ? -22.623 0.782 20.892 1.00 79.62 145 THR A O 1
ATOM 1165 N N . ASP A 1 146 ? -23.810 2.689 21.061 1.00 74.00 146 ASP A N 1
ATOM 1166 C CA . ASP A 1 146 ? -24.159 2.611 22.492 1.00 74.00 146 ASP A CA 1
ATOM 1167 C C . ASP A 1 146 ? -22.966 2.488 23.470 1.00 74.00 146 ASP A C 1
ATOM 1169 O O . ASP A 1 146 ? -22.993 1.747 24.458 1.00 74.00 146 ASP A O 1
ATOM 1173 N N . GLY A 1 147 ? -21.904 3.248 23.224 1.00 69.12 147 GLY A N 1
ATOM 1174 C CA . GLY A 1 147 ? -20.637 3.207 23.950 1.00 69.12 147 GLY A CA 1
ATOM 1175 C C . GLY A 1 147 ? -19.754 1.999 23.616 1.00 69.12 147 GLY A C 1
ATOM 1176 O O . GLY A 1 147 ? -18.855 1.690 24.404 1.00 69.12 147 GLY A O 1
ATOM 1177 N N . GLN A 1 148 ? -20.011 1.301 22.504 1.00 76.00 148 GLN A N 1
ATOM 1178 C CA . GLN A 1 148 ? -19.305 0.085 22.106 1.00 76.00 148 GLN A CA 1
ATOM 1179 C C . GLN A 1 148 ? -18.691 0.181 20.711 1.00 76.00 148 GLN A C 1
ATOM 1181 O O . GLN A 1 148 ? -19.333 0.488 19.709 1.00 76.00 148 GLN A O 1
ATOM 1186 N N . ASP A 1 149 ? -17.420 -0.178 20.652 1.00 74.94 149 ASP A N 1
ATOM 1187 C CA . ASP A 1 149 ? -16.559 0.004 19.494 1.00 74.94 149 ASP A CA 1
ATOM 1188 C C . ASP A 1 149 ? -17.008 -0.752 18.246 1.00 74.94 149 ASP A C 1
ATOM 1190 O O . ASP A 1 149 ? -17.501 -1.882 18.333 1.00 74.94 149 ASP A O 1
ATOM 1194 N N . GLY A 1 150 ? -16.694 -0.168 17.087 1.00 78.69 150 GLY A N 1
ATOM 1195 C CA . GLY A 1 150 ? -16.559 -0.878 15.816 1.00 78.69 150 GLY A CA 1
ATOM 1196 C C . GLY A 1 150 ? -15.151 -1.475 15.704 1.00 78.69 150 GLY A C 1
ATOM 1197 O O . GLY A 1 150 ? -14.165 -0.750 15.824 1.00 78.69 150 GLY A O 1
ATOM 1198 N N . ILE A 1 151 ? -15.027 -2.788 15.501 1.00 81.50 151 ILE A N 1
ATOM 1199 C CA . ILE A 1 151 ? -13.770 -3.543 15.469 1.00 81.50 151 ILE A CA 1
ATOM 1200 C C . ILE A 1 151 ? -13.892 -4.676 14.459 1.00 81.50 151 ILE A C 1
ATOM 1202 O O . ILE A 1 151 ? -14.610 -5.658 14.680 1.00 81.50 151 ILE A O 1
ATOM 1206 N N . VAL A 1 152 ? -13.062 -4.617 13.423 1.00 87.69 152 VAL A N 1
ATOM 1207 C CA . VAL A 1 152 ? -12.795 -5.774 12.572 1.00 87.69 152 VAL A CA 1
ATOM 1208 C C . VAL A 1 152 ? -11.397 -6.304 12.822 1.00 87.69 152 VAL A C 1
ATOM 1210 O O . VAL A 1 152 ? -10.433 -5.553 12.957 1.00 87.69 152 VAL A O 1
ATOM 1213 N N . THR A 1 153 ? -11.275 -7.625 12.862 1.00 87.69 153 THR A N 1
ATOM 1214 C CA . THR A 1 153 ? -9.986 -8.306 12.969 1.00 87.69 153 THR A CA 1
ATOM 1215 C C . THR A 1 153 ? -9.719 -9.067 11.680 1.00 87.69 153 THR A C 1
ATOM 1217 O O . THR A 1 153 ? -10.540 -9.878 11.260 1.00 87.69 153 THR A O 1
ATOM 1220 N N . ALA A 1 154 ? -8.569 -8.837 11.055 1.00 90.06 154 ALA A N 1
ATOM 1221 C CA . ALA A 1 154 ? -8.176 -9.545 9.851 1.00 90.06 154 ALA A CA 1
ATOM 1222 C C . ALA A 1 154 ? -7.897 -11.024 10.146 1.00 90.06 154 ALA A C 1
ATOM 1224 O O . ALA A 1 154 ? -7.348 -11.397 11.194 1.00 90.06 154 ALA A O 1
ATOM 1225 N N . ASN A 1 155 ? -8.118 -11.859 9.138 1.00 90.12 155 ASN A N 1
ATOM 1226 C CA . ASN A 1 155 ? -7.672 -13.250 9.079 1.00 90.12 155 ASN A CA 1
ATOM 1227 C C . ASN A 1 155 ? -6.149 -13.340 8.820 1.00 90.12 155 ASN A C 1
ATOM 1229 O O . ASN A 1 155 ? -5.670 -14.206 8.094 1.00 90.12 155 ASN A O 1
ATOM 1233 N N . PHE A 1 156 ? -5.374 -12.432 9.424 1.00 88.88 156 PHE A N 1
ATOM 1234 C CA . PHE A 1 156 ? -3.937 -12.264 9.242 1.00 88.88 156 PHE A CA 1
ATOM 1235 C C . PHE A 1 156 ? -3.250 -11.902 10.566 1.00 88.88 156 PHE A C 1
ATOM 1237 O O . PHE A 1 156 ? -3.779 -11.146 11.386 1.00 88.88 156 PHE A O 1
ATOM 1244 N N . ASN A 1 157 ? -2.043 -12.434 10.768 1.00 85.62 157 ASN A N 1
ATOM 1245 C CA . ASN A 1 157 ? -1.189 -12.098 11.904 1.00 85.62 157 ASN A CA 1
ATOM 1246 C C . ASN A 1 157 ? 0.070 -11.385 11.409 1.00 85.62 157 ASN A C 1
ATOM 1248 O O . ASN A 1 157 ? 0.812 -11.917 10.582 1.00 85.62 157 ASN A O 1
ATOM 1252 N N . VAL A 1 158 ? 0.362 -10.227 11.989 1.00 84.75 158 VAL A N 1
ATOM 1253 C CA . VAL A 1 158 ? 1.631 -9.532 11.796 1.00 84.75 158 VAL A CA 1
ATOM 1254 C C . VAL A 1 158 ? 2.695 -10.216 12.648 1.00 84.75 158 VAL A C 1
ATOM 1256 O O . VAL A 1 158 ? 2.554 -10.318 13.870 1.00 84.75 158 VAL A O 1
ATOM 1259 N N . THR A 1 159 ? 3.749 -10.715 12.001 1.00 83.88 159 THR A N 1
ATOM 1260 C CA . THR A 1 159 ? 4.840 -11.451 12.655 1.00 83.88 159 THR A CA 1
ATOM 1261 C C . THR A 1 159 ? 6.195 -11.054 12.077 1.00 83.88 159 THR A C 1
ATOM 1263 O O . THR A 1 159 ? 6.352 -10.881 10.870 1.00 83.88 159 THR A O 1
ATOM 1266 N N . GLY A 1 160 ? 7.205 -10.913 12.935 1.00 85.88 160 GLY A N 1
ATOM 1267 C CA . GLY A 1 160 ? 8.546 -10.526 12.495 1.00 85.88 160 GLY A CA 1
ATOM 1268 C C . GLY A 1 160 ? 8.611 -9.101 11.934 1.00 85.88 160 GLY A C 1
ATOM 1269 O O . GLY A 1 160 ? 8.000 -8.184 12.479 1.00 85.88 160 GLY A O 1
ATOM 1270 N N . LYS A 1 161 ? 9.407 -8.908 10.873 1.00 88.94 161 LYS A N 1
ATOM 1271 C CA . LYS A 1 161 ? 9.666 -7.589 10.284 1.00 88.94 161 LYS A CA 1
ATOM 1272 C C . LYS A 1 161 ? 8.666 -7.253 9.185 1.00 88.94 161 LYS A C 1
ATOM 1274 O O . LYS A 1 161 ? 8.844 -7.666 8.037 1.00 88.94 161 LYS A O 1
ATOM 1279 N N . MET A 1 162 ? 7.642 -6.485 9.527 1.00 90.81 162 MET A N 1
ATOM 1280 C CA . MET A 1 162 ? 6.564 -6.103 8.615 1.00 90.81 162 MET A CA 1
ATOM 1281 C C . MET A 1 162 ? 6.231 -4.621 8.749 1.00 90.81 162 MET A C 1
ATOM 1283 O O . MET A 1 162 ? 6.476 -4.015 9.787 1.00 90.81 162 MET A O 1
ATOM 1287 N N . ILE A 1 163 ? 5.656 -4.052 7.698 1.00 91.12 163 ILE A N 1
ATOM 1288 C CA . ILE A 1 163 ? 5.069 -2.716 7.700 1.00 91.12 163 ILE A CA 1
ATOM 1289 C C . ILE A 1 163 ? 3.620 -2.809 7.240 1.00 91.12 163 ILE A C 1
ATOM 1291 O O . ILE A 1 163 ? 3.326 -3.478 6.246 1.00 91.12 163 ILE A O 1
ATOM 1295 N N . VAL A 1 164 ? 2.739 -2.147 7.978 1.00 91.81 164 VAL A N 1
ATOM 1296 C CA . VAL A 1 164 ? 1.323 -1.997 7.668 1.00 91.81 164 VAL A CA 1
ATOM 1297 C C . VAL A 1 164 ? 1.075 -0.555 7.273 1.00 91.81 164 VAL A C 1
ATOM 1299 O O . VAL A 1 164 ? 1.530 0.351 7.967 1.00 91.81 164 VAL A O 1
ATOM 1302 N N . ARG A 1 165 ? 0.371 -0.335 6.166 1.00 92.62 165 ARG A N 1
ATOM 1303 C CA . ARG A 1 165 ? -0.030 1.002 5.719 1.00 92.62 165 ARG A CA 1
ATOM 1304 C C . ARG A 1 165 ? -1.518 1.029 5.466 1.00 92.62 165 ARG A C 1
ATOM 1306 O O . ARG A 1 165 ? -2.044 0.093 4.869 1.00 92.62 165 ARG A O 1
ATOM 1313 N N . THR A 1 166 ? -2.164 2.103 5.885 1.00 91.38 166 THR A N 1
ATOM 1314 C CA . THR A 1 166 ? -3.593 2.318 5.672 1.00 91.38 166 THR A CA 1
ATOM 1315 C C . THR A 1 166 ? -3.861 3.783 5.373 1.00 91.38 166 THR A C 1
ATOM 1317 O O . THR A 1 166 ? -3.116 4.660 5.830 1.00 91.38 166 THR A O 1
ATOM 1320 N N . SER A 1 167 ? -4.921 4.039 4.610 1.00 90.94 167 SER A N 1
ATOM 1321 C CA . SER A 1 167 ? -5.500 5.369 4.502 1.00 90.94 167 SER A CA 1
ATOM 1322 C C . SER A 1 167 ? -6.857 5.401 5.181 1.00 90.94 167 SER A C 1
ATOM 1324 O O . SER A 1 167 ? -7.681 4.521 4.941 1.00 90.94 167 SER A O 1
ATOM 1326 N N . TYR A 1 168 ? -7.058 6.407 6.030 1.00 86.50 168 TYR A N 1
ATOM 1327 C CA . TYR A 1 168 ? -8.270 6.564 6.820 1.00 86.50 168 TYR A CA 1
ATOM 1328 C C . TYR A 1 168 ? -8.787 8.007 6.776 1.00 86.50 168 TYR A C 1
ATOM 1330 O O . TYR A 1 168 ? -8.012 8.947 6.565 1.00 86.50 168 TYR A O 1
ATOM 1338 N N . GLN A 1 169 ? -10.088 8.185 6.976 1.00 85.44 169 GLN A N 1
ATOM 1339 C CA . GLN A 1 169 ? -10.760 9.478 7.048 1.00 85.44 169 GLN A CA 1
ATOM 1340 C C . GLN A 1 169 ? -11.862 9.414 8.101 1.00 85.44 169 GLN A C 1
ATOM 1342 O O . GLN A 1 169 ? -12.624 8.458 8.158 1.00 85.44 169 GLN A O 1
ATOM 1347 N N . ARG A 1 170 ? -11.957 10.471 8.899 1.00 80.56 170 ARG A N 1
ATOM 1348 C CA . ARG A 1 170 ? -13.086 10.721 9.791 1.00 80.56 170 ARG A CA 1
ATOM 1349 C C . ARG A 1 170 ? -14.161 11.524 9.067 1.00 80.56 170 ARG A C 1
ATOM 1351 O O . ARG A 1 170 ? -13.812 12.555 8.486 1.00 80.56 170 ARG A O 1
ATOM 1358 N N . GLU A 1 171 ? -15.426 11.140 9.210 1.00 80.00 171 GLU A N 1
ATOM 1359 C CA . GLU A 1 171 ? -16.572 11.983 8.846 1.00 80.00 171 GLU A CA 1
ATOM 1360 C C . GLU A 1 171 ? -16.995 12.908 10.005 1.00 80.00 171 GLU A C 1
ATOM 1362 O O . GLU A 1 171 ? -17.016 12.502 11.161 1.00 80.00 171 GLU A O 1
ATOM 1367 N N . GLY A 1 172 ? -17.398 14.146 9.715 1.00 70.50 172 GLY A N 1
ATOM 1368 C CA . GLY A 1 172 ? -18.129 14.998 10.666 1.00 70.50 172 GLY A CA 1
ATOM 1369 C C . GLY A 1 172 ? -17.284 15.942 11.536 1.00 70.50 172 GLY A C 1
ATOM 1370 O O . GLY A 1 172 ? -16.068 15.813 11.675 1.00 70.50 172 GLY A O 1
ATOM 1371 N N . ALA A 1 173 ? -17.964 16.944 12.110 1.00 57.12 173 ALA A N 1
ATOM 1372 C CA . ALA A 1 173 ? -17.338 18.146 12.673 1.00 57.12 173 ALA A CA 1
ATOM 1373 C C . ALA A 1 173 ? -17.046 18.098 14.188 1.00 57.12 173 ALA A C 1
ATOM 1375 O O . ALA A 1 173 ? -16.142 18.800 14.637 1.00 57.12 173 ALA A O 1
ATOM 1376 N N . ASP A 1 174 ? -17.757 17.276 14.971 1.00 55.59 174 ASP A N 1
ATOM 1377 C CA . ASP A 1 174 ? -17.725 17.353 16.438 1.00 55.59 174 ASP A CA 1
ATOM 1378 C C . ASP A 1 174 ? -17.283 16.052 17.119 1.00 55.59 174 ASP A C 1
ATOM 1380 O O . ASP A 1 174 ? -17.823 14.974 16.895 1.00 55.59 174 ASP A O 1
ATOM 1384 N N . GLY A 1 175 ? -16.290 16.168 18.005 1.00 53.47 175 GLY A N 1
ATOM 1385 C CA . GLY A 1 175 ? -16.488 15.704 19.379 1.00 53.47 175 GLY A CA 1
ATOM 1386 C C . GLY A 1 175 ? -15.735 14.492 19.921 1.00 53.47 175 GLY A C 1
ATOM 1387 O O . GLY A 1 175 ? -15.807 14.337 21.135 1.00 53.47 175 GLY A O 1
ATOM 1388 N N . HIS A 1 176 ? -15.039 13.653 19.140 1.00 57.28 176 HIS A N 1
ATOM 1389 C CA . HIS A 1 176 ? -14.520 12.404 19.721 1.00 57.28 176 HIS A CA 1
ATOM 1390 C C . HIS A 1 176 ? -13.231 11.822 19.094 1.00 57.28 176 HIS A C 1
ATOM 1392 O O . HIS A 1 176 ? -12.634 12.428 18.201 1.00 57.28 176 HIS A O 1
ATOM 1398 N N . TRP A 1 177 ? -12.752 10.691 19.643 1.00 58.97 177 TRP A N 1
ATOM 1399 C CA . TRP A 1 177 ? -11.440 10.075 19.400 1.00 58.97 177 TRP A CA 1
ATOM 1400 C C . TRP A 1 177 ? -11.464 9.096 18.227 1.00 58.97 177 TRP A C 1
ATOM 1402 O O . TRP A 1 177 ? -11.601 7.892 18.424 1.00 58.97 177 TRP A O 1
ATOM 1412 N N . VAL A 1 178 ? -11.193 9.563 17.015 1.00 54.97 178 VAL A N 1
ATOM 1413 C CA . VAL A 1 178 ? -10.989 8.622 15.906 1.00 54.97 178 VAL A CA 1
ATOM 1414 C C . VAL A 1 178 ? -9.743 7.798 16.148 1.00 54.97 178 VAL A C 1
ATOM 1416 O O . VAL A 1 178 ? -8.744 8.315 16.637 1.00 54.97 178 VAL A O 1
ATOM 1419 N N . ARG A 1 179 ? -9.794 6.502 15.843 1.00 66.81 179 ARG A N 1
ATOM 1420 C CA . ARG A 1 179 ? -8.653 5.597 15.973 1.00 66.81 179 ARG A CA 1
ATOM 1421 C C . ARG A 1 179 ? -8.562 4.788 14.684 1.00 66.81 179 ARG A C 1
ATOM 1423 O O . ARG A 1 179 ? -9.454 4.039 14.331 1.00 66.81 179 ARG A O 1
ATOM 1430 N N . ALA A 1 180 ? -7.461 4.933 13.966 1.00 54.06 180 ALA A N 1
ATOM 1431 C CA . ALA A 1 180 ? -6.990 3.927 13.032 1.00 54.06 180 ALA A CA 1
ATOM 1432 C C . ALA A 1 180 ? -5.806 3.278 13.733 1.00 54.06 180 ALA A C 1
ATOM 1434 O O . ALA A 1 180 ? -4.817 3.945 14.047 1.00 54.06 180 ALA A O 1
ATOM 1435 N N . GLY A 1 181 ? -5.932 2.008 14.096 1.00 61.94 181 GLY A N 1
ATOM 1436 C CA . GLY A 1 181 ? -4.916 1.325 14.878 1.00 61.94 181 GLY A CA 1
ATOM 1437 C C . GLY A 1 181 ? -4.598 -0.022 14.298 1.00 61.94 181 GLY A C 1
ATOM 1438 O O . GLY A 1 181 ? -5.501 -0.813 14.079 1.00 61.94 181 GLY A O 1
ATOM 1439 N N . VAL A 1 182 ? -3.314 -0.283 14.090 1.00 59.56 182 VAL A N 1
ATOM 1440 C CA . VAL A 1 182 ? -2.826 -1.592 13.681 1.00 59.56 182 VAL A CA 1
ATOM 1441 C C . VAL A 1 182 ? -2.295 -2.279 14.922 1.00 59.56 182 VAL A C 1
ATOM 1443 O O . VAL A 1 182 ? -1.299 -1.869 15.525 1.00 59.56 182 VAL A O 1
ATOM 1446 N N . GLY A 1 183 ? -2.990 -3.332 15.325 1.00 59.00 183 GLY A N 1
ATOM 1447 C CA . GLY A 1 183 ? -2.662 -4.049 16.534 1.00 59.00 183 GLY A CA 1
ATOM 1448 C C . GLY A 1 183 ? -3.622 -5.184 16.819 1.00 59.00 183 GLY A C 1
ATOM 1449 O O . GLY A 1 183 ? -4.739 -5.222 16.320 1.00 59.00 183 GLY A O 1
ATOM 1450 N N . GLY A 1 184 ? -3.157 -6.131 17.619 1.00 55.16 184 GLY A N 1
ATOM 1451 C CA . GLY A 1 184 ? -3.961 -7.248 18.097 1.00 55.16 184 GLY A CA 1
ATOM 1452 C C . GLY A 1 184 ? -3.980 -7.254 19.610 1.00 55.16 184 GLY A C 1
ATOM 1453 O O . GLY A 1 184 ? -3.350 -6.398 20.216 1.00 55.16 184 GLY A O 1
ATOM 1454 N N . TRP A 1 185 ? -4.595 -8.271 20.220 1.00 54.28 185 TRP A N 1
ATOM 1455 C CA . TRP A 1 185 ? -4.727 -8.496 21.675 1.00 54.28 185 TRP A CA 1
ATOM 1456 C C . TRP A 1 185 ? -3.480 -8.268 22.556 1.00 54.28 185 TRP A C 1
ATOM 1458 O O . TRP A 1 185 ? -3.590 -8.335 23.771 1.00 54.28 185 TRP A O 1
ATOM 1468 N N . ASN A 1 186 ? -2.310 -8.001 21.977 1.00 58.75 186 ASN A N 1
ATOM 1469 C CA . ASN A 1 186 ? -1.015 -7.924 22.629 1.00 58.75 186 ASN A CA 1
ATOM 1470 C C . ASN A 1 186 ? -0.165 -6.686 22.295 1.00 58.75 186 ASN A C 1
ATOM 1472 O O . ASN A 1 186 ? 0.665 -6.306 23.112 1.00 58.75 186 ASN A O 1
ATOM 1476 N N . ASN A 1 187 ? -0.331 -6.067 21.123 1.00 66.69 187 ASN A N 1
ATOM 1477 C CA . ASN A 1 187 ? 0.374 -4.832 20.768 1.00 66.69 187 ASN A CA 1
ATOM 1478 C C . ASN A 1 187 ? -0.599 -3.952 19.992 1.00 66.69 187 ASN A C 1
ATOM 1480 O O . ASN A 1 187 ? -1.078 -4.401 18.950 1.00 66.69 187 ASN A O 1
ATOM 1484 N N . TRP A 1 188 ? -0.866 -2.743 20.485 1.00 70.00 188 TRP A N 1
ATOM 1485 C CA . TRP A 1 188 ? -1.755 -1.780 19.845 1.00 70.00 188 TRP A CA 1
ATOM 1486 C C . TRP A 1 188 ? -1.066 -0.432 19.698 1.00 70.00 188 TRP A C 1
ATOM 1488 O O . TRP A 1 188 ? -0.556 0.137 20.660 1.00 70.00 188 TRP A O 1
ATOM 1498 N N . LEU A 1 189 ? -1.101 0.095 18.481 1.00 72.00 189 LEU A N 1
ATOM 1499 C CA . LEU A 1 189 ? -0.712 1.462 18.197 1.00 72.00 189 LEU A CA 1
ATOM 1500 C C . LEU A 1 189 ? -1.750 2.068 17.271 1.00 72.00 189 LEU A C 1
ATOM 1502 O O . LEU A 1 189 ? -2.084 1.461 16.254 1.00 72.00 189 LEU A O 1
ATOM 1506 N N . ALA A 1 190 ? -2.253 3.245 17.625 1.00 72.94 190 ALA A N 1
ATOM 1507 C CA . ALA A 1 190 ? -3.238 3.937 16.821 1.00 72.94 190 ALA A CA 1
ATOM 1508 C C . ALA A 1 190 ? -2.876 5.401 16.633 1.00 72.94 190 ALA A C 1
ATOM 1510 O O . ALA A 1 190 ? -2.368 6.068 17.538 1.00 72.94 190 ALA A O 1
ATOM 1511 N N . PHE A 1 191 ? -3.196 5.887 15.445 1.00 71.31 191 PHE A N 1
ATOM 1512 C CA . PHE A 1 191 ? -3.290 7.305 15.197 1.00 71.31 191 PHE A CA 1
ATOM 1513 C C . PHE A 1 191 ? -4.746 7.713 15.218 1.00 71.31 191 PHE A C 1
ATOM 1515 O O . PHE A 1 191 ? -5.630 6.923 14.877 1.00 71.31 191 PHE A O 1
ATOM 1522 N N . GLY A 1 192 ? -4.979 8.937 15.663 1.00 67.88 192 GLY A N 1
ATOM 1523 C CA . GLY A 1 192 ? -6.317 9.414 15.871 1.00 67.88 192 GLY A CA 1
ATOM 1524 C C . GLY A 1 192 ? -6.454 10.910 15.761 1.00 67.88 192 GLY A C 1
ATOM 1525 O O . GLY A 1 192 ? -5.576 11.674 16.154 1.00 67.88 192 GLY A O 1
ATOM 1526 N N . ASP A 1 193 ? -7.602 11.327 15.256 1.00 66.00 193 ASP A N 1
ATOM 1527 C CA . ASP A 1 193 ? -7.975 12.728 15.223 1.00 66.00 193 ASP A CA 1
ATOM 1528 C C . ASP A 1 193 ? -8.963 13.001 16.354 1.00 66.00 193 ASP A C 1
ATOM 1530 O O . ASP A 1 193 ? -9.955 12.289 16.501 1.00 66.00 193 ASP A O 1
ATOM 1534 N N . HIS A 1 194 ? -8.682 14.027 17.159 1.00 65.50 194 HIS A N 1
ATOM 1535 C CA . HIS A 1 194 ? -9.573 14.492 18.216 1.00 65.50 194 HIS A CA 1
ATOM 1536 C C . HIS A 1 194 ? -9.856 15.980 18.032 1.00 65.50 194 HIS A C 1
ATOM 1538 O O . HIS A 1 194 ? -9.001 16.774 17.637 1.00 65.50 194 HIS A O 1
ATOM 1544 N N . THR A 1 195 ? -11.066 16.394 18.357 1.00 58.97 195 THR A N 1
ATOM 1545 C CA . THR A 1 195 ? -11.424 17.808 18.408 1.00 58.97 195 THR A CA 1
ATOM 1546 C C . THR A 1 195 ? -11.984 18.080 19.789 1.00 58.97 195 THR A C 1
ATOM 1548 O O . THR A 1 195 ? -13.079 17.613 20.098 1.00 58.97 195 THR A O 1
ATOM 1551 N N . ASP A 1 196 ? -11.253 18.833 20.618 1.00 55.59 196 ASP A N 1
ATOM 1552 C CA . ASP A 1 196 ? -11.862 19.421 21.811 1.00 55.59 196 ASP A CA 1
ATOM 1553 C C . ASP A 1 196 ? -13.060 20.267 21.347 1.00 55.59 196 ASP A C 1
ATOM 1555 O O . ASP A 1 196 ? -12.990 20.879 20.278 1.00 55.59 196 ASP A O 1
ATOM 1559 N N . ARG A 1 197 ? -14.145 20.324 22.135 1.00 53.38 197 ARG A N 1
ATOM 1560 C CA . ARG A 1 197 ? -15.424 21.022 21.835 1.00 53.38 197 ARG A CA 1
ATOM 1561 C C . ARG A 1 197 ? -15.310 22.529 21.490 1.00 53.38 197 ARG A C 1
ATOM 1563 O O . ARG A 1 197 ? -16.317 23.221 21.406 1.00 53.38 197 ARG A O 1
ATOM 1570 N N . ALA A 1 198 ? -14.104 23.056 21.300 1.00 44.88 198 ALA A N 1
ATOM 1571 C CA . ALA A 1 198 ? -13.797 24.408 20.865 1.00 44.88 198 ALA A CA 1
ATOM 1572 C C . ALA A 1 198 ? -12.926 24.384 19.592 1.00 44.88 198 ALA A C 1
ATOM 1574 O O . ALA A 1 198 ? -11.713 24.528 19.692 1.00 44.88 198 ALA A O 1
ATOM 1575 N N . ALA A 1 199 ? -13.552 24.188 18.420 1.00 43.25 199 ALA A N 1
ATOM 1576 C CA . ALA A 1 199 ? -13.175 24.615 17.050 1.00 43.25 199 ALA A CA 1
ATOM 1577 C C . ALA A 1 199 ? -11.695 24.568 16.571 1.00 43.25 199 ALA A C 1
ATOM 1579 O O . ALA A 1 199 ? -11.375 25.074 15.497 1.00 43.25 199 ALA A O 1
ATOM 1580 N N . SER A 1 200 ? -10.779 23.966 17.322 1.00 51.69 200 SER A N 1
ATOM 1581 C CA . SER A 1 200 ? -9.345 23.884 17.049 1.00 51.69 200 SER A CA 1
ATOM 1582 C C . SER A 1 200 ? -8.911 22.438 17.263 1.00 51.69 200 SER A C 1
ATOM 1584 O O . SER A 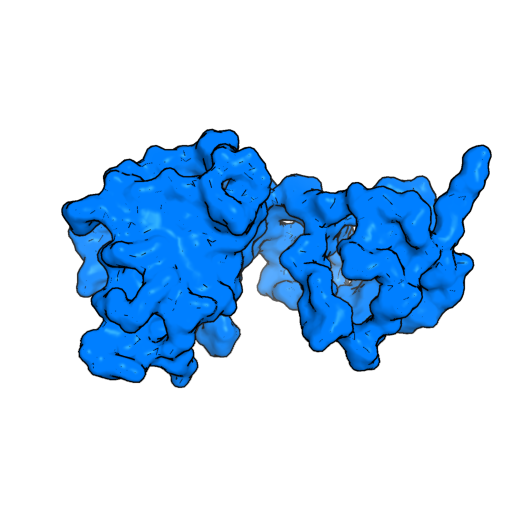1 200 ? -8.460 22.020 18.328 1.00 51.69 200 SER A O 1
ATOM 1586 N N . GLY A 1 201 ? -9.156 21.622 16.242 1.00 54.97 201 GLY A N 1
ATOM 1587 C CA . GLY A 1 201 ? -8.896 20.192 16.299 1.00 54.97 201 GLY A CA 1
ATOM 1588 C C . GLY A 1 201 ? -7.424 19.863 16.547 1.00 54.97 201 GLY A C 1
ATOM 1589 O O . GLY A 1 201 ? -6.537 20.488 15.975 1.00 54.97 201 GLY A O 1
ATOM 1590 N N . THR A 1 202 ? -7.146 18.865 17.382 1.00 58.72 202 THR A N 1
ATOM 1591 C CA . THR A 1 202 ? -5.789 18.421 17.722 1.00 58.72 202 THR A CA 1
ATOM 1592 C C . THR A 1 202 ? -5.602 16.958 17.316 1.00 58.72 202 THR A C 1
ATOM 1594 O O . THR A 1 202 ? -6.364 16.088 17.720 1.00 58.72 202 THR A O 1
ATOM 1597 N N . ASN A 1 203 ? -4.575 16.657 16.521 1.00 61.72 203 ASN A N 1
ATOM 1598 C CA . ASN A 1 203 ? -4.261 15.273 16.163 1.00 61.72 203 ASN A CA 1
ATOM 1599 C C . ASN A 1 203 ? -3.491 14.643 17.336 1.00 61.72 203 ASN A C 1
ATOM 1601 O O . ASN A 1 203 ? -2.640 15.305 17.934 1.00 61.72 203 ASN A O 1
ATOM 1605 N N . TYR A 1 204 ? -3.800 13.399 17.691 1.00 62.72 204 TYR A N 1
ATOM 1606 C CA . TYR A 1 204 ? -3.100 12.665 18.738 1.00 62.72 204 TYR A CA 1
ATOM 1607 C C . TYR A 1 204 ? -2.593 11.322 18.223 1.00 62.72 204 TYR A C 1
ATOM 1609 O O . TYR A 1 204 ? -3.284 10.567 17.541 1.00 62.72 204 TYR A O 1
ATOM 1617 N N . VAL A 1 205 ? -1.395 10.964 18.667 1.00 62.19 205 VAL A N 1
ATOM 1618 C CA . VAL A 1 205 ? -0.943 9.578 18.663 1.00 62.19 205 VAL A CA 1
ATOM 1619 C C . VAL A 1 205 ? -1.294 8.966 20.003 1.00 62.19 205 VAL A C 1
ATOM 1621 O O . VAL A 1 205 ? -0.959 9.520 21.054 1.00 62.19 205 VAL A O 1
ATOM 1624 N N . MET A 1 206 ? -1.970 7.824 19.965 1.00 62.16 206 MET A N 1
ATOM 1625 C CA . MET A 1 206 ? -2.407 7.116 21.161 1.00 62.16 206 MET A CA 1
ATOM 1626 C C . MET A 1 206 ? -1.652 5.799 21.275 1.00 62.16 206 MET A C 1
ATOM 1628 O O . MET A 1 206 ? -1.659 4.968 20.363 1.00 62.16 206 MET A O 1
ATOM 1632 N N . LEU A 1 207 ? -0.985 5.618 22.412 1.00 58.16 207 LEU A N 1
ATOM 1633 C CA . LEU A 1 207 ? -0.185 4.433 22.695 1.00 58.16 207 LEU A CA 1
ATOM 1634 C C . LEU A 1 207 ? -0.971 3.515 23.633 1.00 58.16 207 LEU A C 1
ATOM 1636 O O . LEU A 1 207 ? -1.267 3.906 24.761 1.00 58.16 207 LEU A O 1
ATOM 1640 N N . PHE A 1 208 ? -1.296 2.296 23.196 1.00 60.16 208 PHE A N 1
ATOM 1641 C CA . PHE A 1 208 ? -2.089 1.367 24.001 1.00 60.16 208 PHE A CA 1
ATOM 1642 C C . PHE A 1 208 ? -1.300 0.131 24.408 1.00 60.16 208 PHE A C 1
ATOM 1644 O O . PHE A 1 208 ? -0.605 -0.506 23.617 1.00 60.16 208 PHE A O 1
ATOM 1651 N N . ASP A 1 209 ? -1.509 -0.252 25.660 1.00 50.59 209 ASP A N 1
ATOM 1652 C CA . ASP A 1 209 ? -1.102 -1.532 26.203 1.00 50.59 209 ASP A CA 1
ATOM 1653 C C . ASP A 1 209 ? -2.342 -2.428 26.379 1.00 50.59 209 ASP A C 1
ATOM 1655 O O . ASP A 1 209 ? -3.329 -2.050 27.011 1.00 50.59 209 ASP A O 1
ATOM 1659 N N . SER A 1 210 ? -2.303 -3.628 25.808 1.00 49.88 210 SER A N 1
ATOM 1660 C CA . SER A 1 210 ? -3.443 -4.524 25.655 1.00 49.88 210 SER A CA 1
ATOM 1661 C C . SER A 1 210 ? -4.030 -5.128 26.937 1.00 49.88 210 SER A C 1
ATOM 1663 O O . SER A 1 210 ? -5.083 -5.759 26.865 1.00 49.88 210 SER A O 1
ATOM 1665 N N . SER A 1 211 ? -3.444 -4.903 28.117 1.00 48.09 211 SER A N 1
ATOM 1666 C CA . SER A 1 211 ? -4.117 -5.230 29.388 1.00 48.09 211 SER A CA 1
ATOM 1667 C C . SER A 1 211 ? -5.326 -4.327 29.679 1.00 48.09 211 SER A C 1
ATOM 1669 O O . SER A 1 211 ? -6.118 -4.626 30.569 1.00 48.09 211 SER A O 1
ATOM 1671 N N . SER A 1 212 ? -5.488 -3.235 28.923 1.00 45.66 212 SER A N 1
ATOM 1672 C CA . SER A 1 212 ? -6.447 -2.160 29.194 1.00 45.66 212 SER A CA 1
ATOM 1673 C C . SER A 1 212 ? -7.570 -2.027 28.161 1.00 45.66 212 SER A C 1
ATOM 1675 O O . SER A 1 212 ? -8.166 -0.958 28.050 1.00 45.66 212 SER A O 1
ATOM 1677 N N . ILE A 1 213 ? -7.944 -3.102 27.447 1.00 45.97 213 ILE A N 1
ATOM 1678 C CA . ILE A 1 213 ? -9.129 -3.071 26.557 1.00 45.97 213 ILE A CA 1
ATOM 1679 C C . ILE A 1 213 ? -10.388 -2.591 27.318 1.00 45.97 213 ILE A C 1
ATOM 1681 O O . ILE A 1 213 ? -11.246 -1.961 26.712 1.00 45.97 213 ILE A O 1
ATOM 1685 N N . GLY A 1 214 ? -10.444 -2.773 28.647 1.00 41.62 214 GLY A N 1
ATOM 1686 C CA . GLY A 1 214 ? -11.489 -2.229 29.526 1.00 41.62 214 GLY A CA 1
ATOM 1687 C C . GLY A 1 214 ? -11.253 -0.829 30.129 1.00 41.62 214 GLY A C 1
ATOM 1688 O O . GLY A 1 214 ? -12.145 -0.321 30.801 1.00 41.62 214 GLY A O 1
ATOM 1689 N N . SER A 1 215 ? -10.099 -0.173 29.935 1.00 44.44 215 SER A N 1
ATOM 1690 C CA . SER A 1 215 ? -9.843 1.186 30.456 1.00 44.44 215 SER A CA 1
ATOM 1691 C C . SER A 1 215 ? -8.975 2.041 29.520 1.00 44.44 215 SER A C 1
ATOM 1693 O O . SER A 1 215 ? -7.919 2.548 29.891 1.00 44.44 215 SER A O 1
ATOM 1695 N N . LEU A 1 216 ? -9.444 2.265 28.294 1.00 46.66 216 LEU A N 1
ATOM 1696 C CA . LEU A 1 216 ? -8.776 3.113 27.290 1.00 46.66 216 LEU A CA 1
ATOM 1697 C C . LEU A 1 216 ? -8.664 4.602 27.681 1.00 46.66 216 LEU A C 1
ATOM 1699 O O . LEU A 1 216 ? -7.981 5.367 27.006 1.00 46.66 216 LEU A O 1
ATOM 1703 N N . LYS A 1 217 ? -9.294 5.016 28.787 1.00 48.38 217 LYS A N 1
ATOM 1704 C CA . LYS A 1 217 ? -9.275 6.393 29.312 1.00 48.38 217 LYS A CA 1
ATOM 1705 C C . LYS A 1 217 ? -7.937 6.816 29.947 1.00 48.38 217 LYS A C 1
ATOM 1707 O O . LYS A 1 217 ? -7.817 7.968 30.347 1.00 48.38 217 LYS A O 1
ATOM 1712 N N . SER A 1 218 ? -6.951 5.921 30.065 1.00 48.91 218 SER A N 1
ATOM 1713 C CA . SER A 1 218 ? -5.657 6.191 30.724 1.00 48.91 218 SER A CA 1
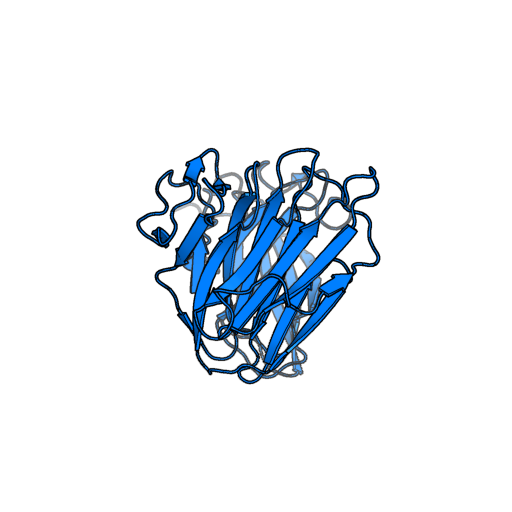ATOM 1714 C C . SER A 1 218 ? -4.426 6.045 29.816 1.00 48.91 218 SER A C 1
ATOM 1716 O O . SER A 1 218 ? -3.297 6.078 30.309 1.00 48.91 218 SER A O 1
ATOM 1718 N N . ALA A 1 219 ? -4.613 5.886 28.503 1.00 56.69 219 ALA A N 1
ATOM 1719 C CA . ALA A 1 219 ? -3.507 5.742 27.558 1.00 56.69 219 ALA A CA 1
ATOM 1720 C C . ALA A 1 219 ? -2.656 7.027 27.458 1.00 56.69 219 ALA A C 1
ATOM 1722 O O . ALA A 1 219 ? -3.218 8.125 27.406 1.00 56.69 219 ALA A O 1
ATOM 1723 N N . PRO A 1 220 ? -1.314 6.926 27.383 1.00 60.12 220 PRO A N 1
ATOM 1724 C CA . PRO A 1 220 ? -0.467 8.070 27.071 1.00 60.12 220 PRO A CA 1
ATOM 1725 C C . PRO A 1 220 ? -0.834 8.672 25.709 1.00 60.12 220 PRO A C 1
ATOM 1727 O O . PRO A 1 220 ? -0.885 7.969 24.695 1.00 60.12 220 PRO A O 1
ATOM 1730 N N . LEU A 1 221 ? -1.055 9.986 25.701 1.00 64.75 221 LEU A N 1
ATOM 1731 C CA . LEU A 1 221 ? -1.370 10.772 24.513 1.00 64.75 221 LEU A CA 1
ATOM 1732 C C . LEU A 1 221 ? -0.145 11.576 24.084 1.00 64.75 221 LEU A C 1
ATOM 1734 O O . LEU A 1 221 ? 0.430 12.316 24.885 1.00 64.75 221 LEU A O 1
ATOM 1738 N N . ILE A 1 222 ? 0.217 11.485 22.808 1.00 66.81 222 ILE A N 1
ATOM 1739 C CA 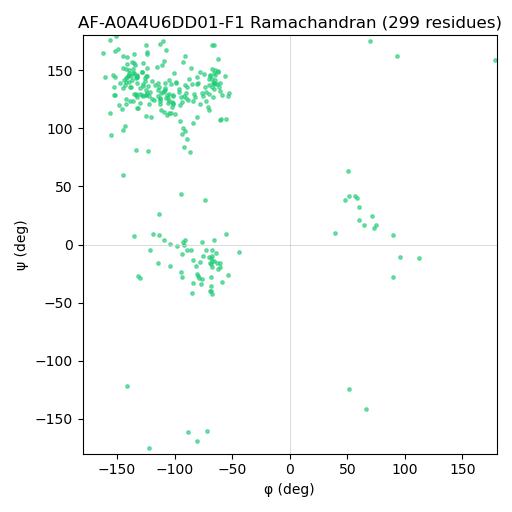. ILE A 1 222 ? 1.222 12.355 22.195 1.00 66.81 222 ILE A CA 1
ATOM 1740 C C . ILE A 1 222 ? 0.495 13.292 21.238 1.00 66.81 222 ILE A C 1
ATOM 1742 O O . ILE A 1 222 ? -0.075 12.858 20.242 1.00 66.81 222 ILE A O 1
ATOM 1746 N N . LYS A 1 223 ? 0.503 14.590 21.547 1.00 66.62 223 LYS A N 1
ATOM 1747 C CA . LYS A 1 223 ? -0.118 15.617 20.709 1.00 66.62 223 LYS A CA 1
ATOM 1748 C C . LYS A 1 223 ? 0.704 15.845 19.437 1.00 66.62 223 LYS A C 1
ATOM 1750 O O . LYS A 1 223 ? 1.913 16.057 19.498 1.00 66.62 223 LYS A O 1
ATOM 1755 N N . SER A 1 224 ? 0.025 15.838 18.298 1.00 64.31 224 SER A N 1
ATOM 1756 C CA . SER A 1 224 ? 0.559 16.263 17.011 1.00 64.31 224 SER A CA 1
ATOM 1757 C C . SER A 1 224 ? 0.839 17.762 16.999 1.00 64.31 224 SER A C 1
ATOM 1759 O O . SER A 1 224 ? 0.034 18.533 17.532 1.00 64.31 224 SER A O 1
ATOM 1761 N N . PRO A 1 225 ? 1.927 18.201 16.344 1.00 61.56 225 PRO A N 1
ATOM 1762 C CA . PRO A 1 225 ? 2.161 19.618 16.095 1.00 61.56 225 PRO A CA 1
ATOM 1763 C C . PRO A 1 225 ? 1.147 20.221 15.106 1.00 61.56 225 PRO A C 1
ATOM 1765 O O . PRO A 1 225 ? 0.974 21.437 15.091 1.00 61.56 225 PRO A O 1
ATOM 1768 N N . ASN A 1 226 ? 0.467 19.395 14.302 1.00 60.25 226 ASN A N 1
ATOM 1769 C CA . ASN A 1 226 ? -0.424 19.844 13.235 1.00 60.25 226 ASN A CA 1
ATOM 1770 C C . ASN A 1 226 ? -1.900 19.821 13.674 1.00 60.25 226 ASN A C 1
ATOM 1772 O O . ASN A 1 226 ? -2.361 18.877 14.323 1.00 60.25 226 ASN A O 1
ATOM 1776 N N . LEU A 1 227 ? -2.650 20.860 13.281 1.00 59.53 227 LEU A N 1
ATOM 1777 C CA . LEU A 1 227 ? -4.097 20.953 13.498 1.00 59.53 227 LEU A CA 1
ATOM 1778 C C . LEU A 1 227 ? -4.847 19.884 12.688 1.00 59.53 227 LEU A C 1
ATOM 1780 O O . LEU A 1 227 ? -4.455 19.541 11.570 1.00 59.53 227 LEU A O 1
ATOM 1784 N N . VAL A 1 228 ? -5.963 19.399 13.233 1.00 59.94 228 VAL A N 1
ATOM 1785 C CA . VAL A 1 228 ? -6.859 18.482 12.514 1.00 59.94 228 VAL A CA 1
ATOM 1786 C C . VAL A 1 228 ? -7.674 19.254 11.488 1.00 59.94 228 VAL A C 1
ATOM 1788 O O . VAL A 1 228 ? -8.331 20.232 11.827 1.00 59.94 228 VAL A O 1
ATOM 1791 N N . ILE A 1 229 ? -7.682 18.751 10.255 1.00 60.44 229 ILE A N 1
ATOM 1792 C CA . ILE A 1 229 ? -8.732 19.034 9.275 1.00 60.44 229 ILE A CA 1
ATOM 1793 C C . ILE A 1 229 ? -9.603 17.774 9.244 1.00 60.44 229 ILE A C 1
ATOM 1795 O O . ILE A 1 229 ? -9.090 16.704 8.898 1.00 60.44 229 ILE A O 1
ATOM 1799 N N . THR A 1 230 ? -10.853 17.879 9.707 1.00 62.94 230 THR A N 1
ATOM 1800 C CA . THR A 1 230 ? -11.863 16.812 9.582 1.00 62.94 230 THR A CA 1
ATOM 1801 C C . THR A 1 230 ? -12.146 16.552 8.104 1.00 62.94 230 THR A C 1
ATOM 1803 O O . THR A 1 230 ? -11.809 17.381 7.257 1.00 62.94 230 THR A O 1
ATOM 1806 N N . ASP A 1 231 ? -12.687 15.380 7.770 1.00 71.00 231 ASP A N 1
ATOM 1807 C CA . ASP A 1 231 ? -13.021 15.021 6.386 1.00 71.00 231 ASP A CA 1
ATOM 1808 C C . ASP A 1 231 ? -11.811 15.024 5.429 1.00 71.00 231 ASP A C 1
ATOM 1810 O O . ASP A 1 231 ? -11.955 15.069 4.206 1.00 71.00 231 ASP A O 1
ATOM 1814 N N . LYS A 1 232 ? -10.586 14.917 5.959 1.00 79.81 232 LYS A N 1
ATOM 1815 C CA . LYS A 1 232 ? -9.361 14.764 5.169 1.00 79.81 232 LYS A CA 1
ATOM 1816 C C . LYS A 1 232 ? -8.828 13.340 5.282 1.00 79.81 232 LYS A C 1
ATOM 1818 O O . LYS A 1 232 ? -8.539 12.877 6.382 1.00 79.81 232 LYS A O 1
ATOM 1823 N N . TRP A 1 233 ? -8.605 12.695 4.138 1.00 85.38 233 TRP A N 1
ATOM 1824 C CA . TRP A 1 233 ? -7.874 11.432 4.070 1.00 85.38 233 TRP A CA 1
ATOM 1825 C C . TRP A 1 233 ? -6.447 11.584 4.591 1.00 85.38 233 TRP A C 1
ATOM 1827 O O . TRP A 1 233 ? -5.706 12.494 4.199 1.00 85.38 233 TRP A O 1
ATOM 1837 N N . ARG A 1 234 ? -6.054 10.662 5.463 1.00 82.62 234 ARG A N 1
ATOM 1838 C CA . ARG A 1 234 ? -4.715 10.579 6.044 1.00 82.62 234 ARG A CA 1
ATOM 1839 C C . ARG A 1 234 ? -4.104 9.226 5.786 1.00 82.62 234 ARG A C 1
ATOM 1841 O O . ARG A 1 234 ? -4.797 8.278 5.424 1.00 82.62 234 ARG A O 1
ATOM 1848 N N . ARG A 1 235 ? -2.789 9.154 5.964 1.00 87.31 235 ARG A N 1
ATOM 1849 C CA . ARG A 1 235 ? -2.028 7.913 5.866 1.00 87.31 235 ARG A CA 1
ATOM 1850 C C . ARG A 1 235 ? -1.321 7.651 7.171 1.00 87.31 235 ARG A C 1
ATOM 1852 O O . ARG A 1 235 ? -0.632 8.530 7.686 1.00 87.31 235 ARG A O 1
ATOM 1859 N N . ALA A 1 236 ? -1.477 6.431 7.649 1.00 86.31 236 ALA A N 1
ATOM 1860 C CA . ALA A 1 236 ? -0.756 5.927 8.795 1.00 86.31 236 ALA A CA 1
ATOM 1861 C C . ALA A 1 236 ? 0.070 4.715 8.376 1.00 86.31 236 ALA A C 1
ATOM 1863 O O . ALA A 1 236 ? -0.363 3.869 7.584 1.00 86.31 236 ALA A O 1
ATOM 1864 N N . GLU A 1 237 ? 1.272 4.643 8.925 1.00 89.38 237 GLU A N 1
ATOM 1865 C CA . GLU A 1 237 ? 2.203 3.556 8.694 1.00 89.38 237 GLU A CA 1
ATOM 1866 C C . GLU A 1 237 ? 2.674 2.994 10.034 1.00 89.38 237 GLU A C 1
ATOM 1868 O O . GLU A 1 237 ? 2.996 3.746 10.952 1.00 89.38 237 GLU A O 1
ATOM 1873 N N . TYR A 1 238 ? 2.733 1.669 10.140 1.00 87.31 238 TYR A N 1
ATOM 1874 C CA . TYR A 1 238 ? 3.124 0.966 11.356 1.00 87.31 238 TYR A CA 1
ATOM 1875 C C . TYR A 1 238 ? 4.165 -0.086 11.015 1.00 87.31 238 TYR A C 1
ATOM 1877 O O . TYR A 1 238 ? 3.874 -1.013 10.259 1.00 87.31 238 TYR A O 1
ATOM 1885 N N . TRP A 1 239 ? 5.375 0.027 11.558 1.00 86.88 239 TRP A N 1
ATOM 1886 C CA . TRP A 1 239 ? 6.446 -0.939 11.310 1.00 86.88 239 TRP A CA 1
ATOM 1887 C C . TRP A 1 239 ? 6.812 -1.720 12.562 1.00 86.88 239 TRP A C 1
ATOM 1889 O O . TRP A 1 239 ? 6.989 -1.184 13.652 1.00 86.88 239 TRP A O 1
ATOM 1899 N N . PHE A 1 240 ? 6.954 -3.021 12.361 1.00 86.62 240 PHE A N 1
ATOM 1900 C CA . PHE A 1 240 ? 7.367 -4.006 13.338 1.00 86.62 240 PHE A CA 1
ATOM 1901 C C . PHE A 1 240 ? 8.807 -4.375 12.998 1.00 86.62 240 PHE A C 1
ATOM 1903 O O . PHE A 1 240 ? 9.083 -4.818 11.882 1.00 86.62 240 PHE A O 1
ATOM 1910 N N . ASP A 1 241 ? 9.743 -4.199 13.931 1.00 83.31 241 ASP A N 1
ATOM 1911 C CA . ASP A 1 241 ? 11.143 -4.612 13.725 1.00 83.31 241 ASP A CA 1
ATOM 1912 C C . ASP A 1 241 ? 11.464 -5.990 14.350 1.00 83.31 241 ASP A C 1
ATOM 1914 O O . ASP A 1 241 ? 12.585 -6.496 14.222 1.00 83.31 241 ASP A O 1
ATOM 1918 N N . GLY A 1 242 ? 10.464 -6.604 14.996 1.00 79.12 242 GLY A N 1
ATOM 1919 C CA . GLY A 1 242 ? 10.554 -7.849 15.766 1.00 79.12 242 GLY A CA 1
ATOM 1920 C C . GLY A 1 242 ? 10.752 -7.657 17.277 1.00 79.12 242 GLY A C 1
ATOM 1921 O O . GLY A 1 242 ? 10.607 -8.621 18.026 1.00 79.12 242 GLY A O 1
ATOM 1922 N N . LYS A 1 243 ? 11.046 -6.437 17.740 1.00 81.06 243 LYS A N 1
ATOM 1923 C CA . LYS A 1 243 ? 11.173 -6.052 19.161 1.00 81.06 243 LYS A CA 1
ATOM 1924 C C . LYS A 1 243 ? 10.373 -4.803 19.526 1.00 81.06 243 LYS A C 1
ATOM 1926 O O . LYS A 1 243 ? 9.973 -4.655 20.675 1.00 81.06 243 LYS A O 1
ATOM 1931 N N . LYS A 1 244 ? 10.167 -3.907 18.570 1.00 83.44 244 LYS A N 1
ATOM 1932 C CA . LYS A 1 244 ? 9.476 -2.633 18.694 1.00 83.44 244 LYS A CA 1
ATOM 1933 C C . LYS A 1 244 ? 8.394 -2.504 17.627 1.00 83.44 244 LYS A C 1
ATOM 1935 O O . LYS A 1 244 ? 8.520 -3.035 16.519 1.00 83.44 244 LYS A O 1
ATOM 1940 N N . LEU A 1 245 ? 7.337 -1.796 18.005 1.00 83.38 245 LEU A N 1
ATOM 1941 C CA . LEU A 1 245 ? 6.307 -1.279 17.120 1.00 83.38 245 LEU A CA 1
ATOM 1942 C C . LEU A 1 245 ? 6.513 0.218 16.999 1.00 83.38 245 LEU A C 1
ATOM 1944 O O . LEU A 1 245 ? 6.588 0.931 17.996 1.00 83.38 245 LEU A O 1
ATOM 1948 N N . TYR A 1 246 ? 6.572 0.682 15.772 1.00 85.00 246 TYR A N 1
ATOM 1949 C CA . TYR A 1 246 ? 6.642 2.085 15.453 1.00 85.00 246 TYR A CA 1
ATOM 1950 C C . TYR A 1 246 ? 5.387 2.495 14.710 1.00 85.00 246 TYR A C 1
ATOM 1952 O O . TYR A 1 246 ? 4.806 1.689 13.984 1.00 85.00 246 TYR A O 1
ATOM 1960 N N . GLY A 1 247 ? 5.024 3.760 14.838 1.00 85.06 247 GLY A N 1
ATOM 1961 C CA . GLY A 1 247 ? 3.976 4.363 14.036 1.00 85.06 247 GLY A CA 1
ATOM 1962 C C . GLY A 1 247 ? 4.451 5.686 13.491 1.00 85.06 247 GLY A C 1
ATOM 1963 O O . GLY A 1 247 ? 5.135 6.432 14.196 1.00 85.06 247 GLY A O 1
ATOM 1964 N N . LYS A 1 248 ? 4.033 5.999 12.272 1.00 84.94 248 LYS A N 1
ATOM 1965 C CA . LYS A 1 248 ? 4.170 7.322 11.690 1.00 84.94 248 LYS A CA 1
ATOM 1966 C C . LYS A 1 248 ? 2.872 7.775 11.057 1.00 84.94 248 LYS A C 1
ATOM 1968 O O . LYS A 1 248 ? 2.226 7.029 10.323 1.00 84.94 248 LYS A O 1
ATOM 1973 N N . GLN A 1 249 ? 2.583 9.042 11.284 1.00 82.56 249 GLN A N 1
ATOM 1974 C CA . GLN A 1 249 ? 1.605 9.794 10.532 1.00 82.56 249 GLN A CA 1
ATOM 1975 C C . GLN A 1 249 ? 2.110 11.223 10.406 1.00 82.56 249 GLN A C 1
ATOM 1977 O O . GLN A 1 249 ? 2.546 11.816 11.395 1.00 82.56 249 GLN A O 1
ATOM 1982 N N . ASP A 1 250 ? 2.023 11.774 9.198 1.00 78.81 250 ASP A N 1
ATOM 1983 C CA . ASP A 1 250 ? 2.524 13.111 8.891 1.00 78.81 250 ASP A CA 1
ATOM 1984 C C . ASP A 1 250 ? 3.994 13.249 9.364 1.00 78.81 250 ASP A C 1
ATOM 1986 O O . ASP A 1 250 ? 4.848 12.427 9.003 1.00 78.81 250 ASP A O 1
ATOM 1990 N N . ASP A 1 251 ? 4.283 14.244 10.206 1.00 76.75 251 ASP A N 1
ATOM 1991 C CA . ASP A 1 251 ? 5.613 14.509 10.770 1.00 76.75 251 ASP A CA 1
ATOM 1992 C C . ASP A 1 251 ? 5.852 13.838 12.134 1.00 76.75 251 ASP A C 1
ATOM 1994 O O . ASP A 1 251 ? 6.909 14.012 12.743 1.00 76.75 251 ASP A O 1
ATOM 1998 N N . ILE A 1 252 ? 4.888 13.065 12.640 1.00 77.25 252 ILE A N 1
ATOM 1999 C CA . ILE A 1 252 ? 4.993 12.411 13.945 1.00 77.25 252 ILE A CA 1
ATOM 2000 C C . ILE A 1 252 ? 5.483 10.986 13.764 1.00 77.25 252 ILE A C 1
ATOM 2002 O O . ILE A 1 252 ? 4.958 10.232 12.949 1.00 77.25 252 ILE A O 1
ATOM 2006 N N . THR A 1 253 ? 6.458 10.585 14.573 1.00 83.62 253 THR A N 1
ATOM 2007 C CA . THR A 1 253 ? 6.877 9.188 14.697 1.00 83.62 253 THR A CA 1
ATOM 2008 C C . THR A 1 253 ? 6.934 8.805 16.168 1.00 83.62 253 THR A C 1
ATOM 2010 O O . THR A 1 253 ? 7.467 9.555 16.984 1.00 83.62 253 THR A O 1
ATOM 2013 N N . VAL A 1 254 ? 6.395 7.636 16.501 1.00 80.56 254 VAL A N 1
ATOM 2014 C CA . VAL A 1 254 ? 6.394 7.081 17.860 1.00 80.56 254 VAL A CA 1
ATOM 2015 C C . VAL A 1 254 ? 6.948 5.663 17.856 1.00 80.56 254 VAL A C 1
ATOM 2017 O O . VAL A 1 254 ? 6.890 4.976 16.835 1.00 80.56 254 VAL A O 1
ATOM 2020 N N . GLU A 1 255 ? 7.463 5.217 19.000 1.00 83.69 255 GLU A N 1
ATOM 2021 C CA . GLU A 1 255 ? 7.930 3.845 19.196 1.00 83.69 255 GLU A CA 1
ATOM 2022 C C . GLU A 1 255 ? 7.451 3.258 20.527 1.00 83.69 255 GLU A C 1
ATOM 2024 O O . GLU A 1 255 ? 7.307 3.959 21.529 1.00 83.69 255 GLU A O 1
ATOM 2029 N N . LEU A 1 256 ? 7.224 1.948 20.526 1.00 77.00 256 LEU A N 1
ATOM 2030 C CA . LEU A 1 256 ? 6.804 1.140 21.663 1.00 77.00 256 LEU A CA 1
ATOM 2031 C C . LEU A 1 256 ? 7.548 -0.193 21.647 1.00 77.00 256 LEU A C 1
ATOM 2033 O O . LEU A 1 256 ? 7.874 -0.720 20.584 1.00 77.00 256 LEU A O 1
ATOM 2037 N N . LEU A 1 257 ? 7.780 -0.779 22.819 1.00 79.06 257 LEU A N 1
ATOM 2038 C CA . LEU A 1 257 ? 8.262 -2.157 22.913 1.00 79.06 257 LEU A CA 1
ATOM 2039 C C . LEU A 1 257 ? 7.127 -3.129 22.580 1.00 79.06 257 LEU A C 1
ATOM 2041 O O . LEU A 1 257 ? 6.011 -2.984 23.079 1.00 79.06 257 LEU A O 1
ATOM 2045 N N . LEU A 1 258 ? 7.427 -4.146 21.771 1.00 74.94 258 LEU A N 1
ATOM 2046 C CA . LEU A 1 258 ? 6.513 -5.260 21.557 1.00 74.94 258 LEU A CA 1
ATOM 2047 C C . LEU A 1 258 ? 6.449 -6.102 22.828 1.00 74.94 258 LEU A C 1
ATOM 2049 O O . LEU A 1 258 ? 7.466 -6.556 23.350 1.00 74.94 258 LEU A O 1
ATOM 2053 N N . LYS A 1 259 ? 5.232 -6.369 23.282 1.00 73.62 259 LYS A N 1
ATOM 2054 C CA . LYS A 1 259 ? 4.946 -7.335 24.341 1.00 73.62 259 LYS A CA 1
ATOM 2055 C C . LYS A 1 259 ? 4.999 -8.764 23.842 1.00 73.62 259 LYS A C 1
ATOM 2057 O O . LYS A 1 259 ? 5.371 -9.668 24.579 1.00 73.62 259 LYS A O 1
ATOM 2062 N N . ASN A 1 260 ? 4.599 -8.960 22.590 1.00 73.81 260 ASN A N 1
ATOM 2063 C CA . ASN A 1 260 ? 4.560 -10.262 21.945 1.00 73.81 260 ASN A CA 1
ATOM 2064 C C . ASN A 1 260 ? 5.118 -10.172 20.527 1.00 73.81 260 ASN A C 1
ATOM 2066 O O . ASN A 1 260 ? 4.931 -9.170 19.840 1.00 73.81 260 ASN A O 1
ATOM 2070 N N . ALA A 1 261 ? 5.750 -11.256 20.075 1.00 73.56 261 ALA A N 1
ATOM 2071 C CA . ALA A 1 261 ? 6.362 -11.354 18.747 1.00 73.56 261 ALA A CA 1
ATOM 2072 C C . ALA A 1 261 ? 5.345 -11.410 17.586 1.00 73.56 261 ALA A C 1
ATOM 2074 O O . ALA A 1 261 ? 5.730 -11.315 16.419 1.00 73.56 261 ALA A O 1
ATOM 2075 N N . ALA A 1 262 ? 4.061 -11.586 17.907 1.00 75.25 262 ALA A N 1
ATOM 2076 C CA . ALA A 1 262 ? 2.956 -11.656 16.966 1.00 75.25 262 ALA A CA 1
ATOM 2077 C C . ALA A 1 262 ? 1.785 -10.783 17.436 1.00 75.25 262 ALA A C 1
ATOM 2079 O O . ALA A 1 262 ? 1.472 -10.746 18.630 1.00 75.25 262 ALA A O 1
ATOM 2080 N N . SER A 1 263 ? 1.105 -10.153 16.479 1.00 77.25 263 SER A N 1
ATOM 2081 C CA . SER A 1 263 ? -0.143 -9.416 16.693 1.00 77.25 263 SER A CA 1
ATOM 2082 C C . SER A 1 263 ? -1.175 -9.784 15.640 1.00 77.25 263 SER A C 1
ATOM 2084 O O . SER A 1 263 ? -0.836 -9.989 14.477 1.00 77.25 263 SER A O 1
ATOM 2086 N N . LYS A 1 264 ? -2.451 -9.811 16.028 1.00 79.44 264 LYS A N 1
ATOM 2087 C CA . LYS A 1 264 ? -3.544 -9.708 15.056 1.00 79.44 264 LYS A CA 1
ATOM 2088 C C . LYS A 1 264 ? -3.469 -8.360 14.340 1.00 79.44 264 LYS A C 1
ATOM 2090 O O . LYS A 1 264 ? -3.003 -7.384 14.920 1.00 79.44 264 LYS A O 1
ATOM 2095 N N . LEU A 1 265 ? -3.895 -8.330 13.086 1.00 85.56 265 LEU A N 1
ATOM 2096 C CA . LEU A 1 265 ? -4.191 -7.087 12.391 1.00 85.56 265 LEU A CA 1
ATOM 2097 C C . LEU A 1 265 ? -5.667 -6.764 12.631 1.00 85.56 265 LEU A C 1
ATOM 2099 O O . LEU A 1 265 ? -6.510 -7.638 12.462 1.00 85.56 265 LEU A O 1
ATOM 2103 N N . ALA A 1 266 ? -5.975 -5.544 13.043 1.00 84.31 266 ALA A N 1
ATOM 2104 C CA . ALA A 1 266 ? -7.340 -5.095 13.266 1.00 84.31 266 ALA A CA 1
ATOM 2105 C C . ALA A 1 266 ? -7.491 -3.649 12.800 1.00 84.31 266 ALA A C 1
ATOM 2107 O O . ALA A 1 266 ? -6.491 -2.951 12.649 1.00 84.31 266 ALA A O 1
ATOM 2108 N N . LEU A 1 267 ? -8.734 -3.237 12.582 1.00 85.00 267 LEU A N 1
ATOM 2109 C CA . LEU A 1 267 ? -9.159 -1.849 12.440 1.00 85.00 267 LEU A CA 1
ATOM 2110 C C . LEU A 1 267 ? -10.228 -1.607 13.503 1.00 85.00 267 LEU A C 1
ATOM 2112 O O . LEU A 1 267 ? -11.073 -2.474 13.733 1.00 85.00 267 LEU A O 1
ATOM 2116 N N . ARG A 1 268 ? -10.155 -0.473 14.197 1.00 80.25 268 ARG A N 1
ATOM 2117 C CA . ARG A 1 268 ? -11.003 -0.199 15.360 1.00 80.25 268 ARG A CA 1
ATOM 2118 C C . ARG A 1 268 ? -11.303 1.277 15.487 1.00 80.25 268 ARG A C 1
ATOM 2120 O O . ARG A 1 268 ? -10.373 2.024 15.751 1.00 80.25 268 ARG A O 1
ATOM 2127 N N . THR A 1 269 ? -12.577 1.636 15.441 1.00 75.75 269 THR A N 1
ATOM 2128 C CA . THR A 1 269 ? -13.070 2.938 15.898 1.00 75.75 269 THR A CA 1
ATOM 2129 C C . THR A 1 269 ? -13.514 2.852 17.357 1.00 75.75 269 THR A C 1
ATOM 2131 O O . THR A 1 269 ? -13.805 1.770 17.865 1.00 75.75 269 THR A O 1
ATOM 2134 N N . LEU A 1 270 ? -13.537 3.979 18.053 1.00 69.62 270 LEU A N 1
ATOM 2135 C CA . LEU A 1 270 ? -13.809 4.072 19.482 1.00 69.62 270 LEU A CA 1
ATOM 2136 C C . LEU A 1 270 ? -14.410 5.436 19.774 1.00 69.62 270 LEU A C 1
ATOM 2138 O O . LEU A 1 270 ? -13.809 6.417 19.353 1.00 69.62 270 LEU A O 1
ATOM 2142 N N . ASP A 1 271 ? -15.470 5.489 20.588 1.00 64.19 271 ASP A N 1
ATOM 2143 C CA . ASP A 1 271 ? -16.080 6.753 21.026 1.00 64.19 271 ASP A CA 1
ATOM 2144 C C . ASP A 1 271 ? -16.353 7.620 19.789 1.00 64.19 271 ASP A C 1
ATOM 2146 O O . ASP A 1 271 ? -15.660 8.598 19.566 1.00 64.19 271 ASP A O 1
ATOM 2150 N N . ASN A 1 272 ? -17.218 7.170 18.877 1.00 62.00 272 ASN A N 1
ATOM 2151 C CA . ASN A 1 272 ? -17.413 7.853 17.603 1.00 62.00 272 ASN A CA 1
ATOM 2152 C C . ASN A 1 272 ? -18.879 7.819 17.161 1.00 62.00 272 ASN A C 1
ATOM 2154 O O . ASN A 1 272 ? -19.339 6.849 16.563 1.00 62.00 272 ASN A O 1
ATOM 2158 N N . ASP A 1 273 ? -19.581 8.936 17.357 1.00 68.06 273 ASP A N 1
ATOM 2159 C CA . ASP A 1 273 ? -20.928 9.142 16.809 1.00 68.06 273 ASP A CA 1
ATOM 2160 C C . ASP A 1 273 ? -20.933 9.247 15.262 1.00 68.06 273 ASP A C 1
ATOM 2162 O O . ASP A 1 273 ? -21.997 9.233 14.625 1.00 68.06 273 ASP A O 1
ATOM 2166 N N . SER A 1 274 ? -19.748 9.337 14.643 1.00 77.38 274 SER A N 1
ATOM 2167 C CA . SER A 1 274 ? -19.520 9.448 13.198 1.00 77.38 274 SER A CA 1
ATOM 2168 C C . SER A 1 274 ? -18.838 8.210 12.595 1.00 77.38 274 SER A C 1
ATOM 2170 O O . SER A 1 274 ? -18.459 7.284 13.307 1.00 77.38 274 SER A O 1
ATOM 2172 N N . TRP A 1 275 ? -18.734 8.161 11.264 1.00 84.81 275 TRP A N 1
ATOM 2173 C CA . TRP A 1 275 ? -18.053 7.070 10.564 1.00 84.81 275 TRP A CA 1
ATOM 2174 C C . TRP A 1 275 ? -16.550 7.322 10.469 1.00 84.81 275 TRP A C 1
ATOM 2176 O O . TRP A 1 275 ? -16.109 8.426 10.138 1.00 84.81 275 TRP A O 1
ATOM 2186 N N . ASP A 1 276 ? -15.784 6.260 10.692 1.00 84.69 276 ASP A N 1
ATOM 2187 C CA . ASP A 1 276 ? -14.394 6.156 10.272 1.00 84.69 276 ASP A CA 1
ATOM 2188 C C . ASP A 1 276 ? -14.294 5.300 9.021 1.00 84.69 276 ASP A C 1
ATOM 2190 O O . ASP A 1 276 ? -14.680 4.130 9.009 1.00 84.69 276 ASP A O 1
ATOM 2194 N N . ASN A 1 277 ? -13.739 5.901 7.981 1.00 89.31 277 ASN A N 1
ATOM 2195 C CA . ASN A 1 277 ? -13.609 5.321 6.661 1.00 89.31 277 ASN A CA 1
ATOM 2196 C C . ASN A 1 277 ? -12.173 4.864 6.447 1.00 89.31 277 ASN A C 1
ATOM 2198 O O . ASN A 1 277 ? -11.231 5.592 6.761 1.00 89.31 277 ASN A O 1
ATOM 2202 N N . PHE A 1 278 ? -12.003 3.695 5.847 1.00 91.56 278 PHE A N 1
ATOM 2203 C CA . PHE A 1 278 ? -10.720 3.147 5.435 1.00 91.56 278 PHE A CA 1
ATOM 2204 C C . PHE A 1 278 ? -10.775 2.874 3.938 1.00 91.56 278 PHE A C 1
ATOM 2206 O O . PHE A 1 278 ? -11.617 2.101 3.499 1.00 91.56 278 PHE A O 1
ATOM 2213 N N . ALA A 1 279 ? -9.885 3.501 3.168 1.00 94.06 279 ALA A N 1
ATOM 2214 C CA . ALA A 1 279 ? -9.821 3.312 1.716 1.00 94.06 279 ALA A CA 1
ATOM 2215 C C . ALA A 1 279 ? -9.006 2.073 1.345 1.00 94.06 279 ALA A C 1
ATOM 2217 O O . ALA A 1 279 ? -9.264 1.430 0.345 1.00 94.06 279 ALA A O 1
ATOM 2218 N N . TYR A 1 280 ? -7.981 1.753 2.135 1.00 94.94 280 TYR A N 1
ATOM 2219 C CA . TYR A 1 280 ? -7.226 0.522 1.950 1.00 94.94 280 TYR A CA 1
ATOM 2220 C C . TYR A 1 280 ? -6.421 0.165 3.193 1.00 94.94 280 TYR A C 1
ATOM 2222 O O . TYR A 1 280 ? -6.120 1.005 4.056 1.00 94.94 280 TYR A O 1
ATOM 2230 N N . ILE A 1 281 ? -5.963 -1.080 3.224 1.00 94.31 281 ILE A N 1
ATOM 2231 C CA . ILE A 1 281 ? -4.875 -1.531 4.074 1.00 94.31 281 ILE A CA 1
ATOM 2232 C C . ILE A 1 281 ? -3.938 -2.465 3.314 1.00 94.31 281 ILE A C 1
ATOM 2234 O O . ILE A 1 281 ? -4.339 -3.253 2.465 1.00 94.31 281 ILE A O 1
ATOM 2238 N N . SER A 1 282 ? -2.652 -2.387 3.632 1.00 95.50 282 SER A N 1
ATOM 2239 C CA . SER A 1 282 ? -1.621 -3.218 3.019 1.00 95.50 282 SER A CA 1
ATOM 2240 C C . SER A 1 282 ? -0.583 -3.649 4.045 1.00 95.50 282 SER A C 1
ATOM 2242 O O . SER A 1 282 ? -0.227 -2.882 4.941 1.00 95.50 282 SER A O 1
ATOM 2244 N N . VAL A 1 283 ? -0.065 -4.869 3.903 1.00 94.81 283 VAL A N 1
ATOM 2245 C CA . VAL A 1 283 ? 1.029 -5.406 4.720 1.00 94.81 283 VAL A CA 1
ATOM 2246 C C . VAL A 1 283 ? 2.163 -5.871 3.819 1.00 94.81 283 VAL A C 1
ATOM 2248 O O . VAL A 1 283 ? 1.962 -6.670 2.909 1.00 94.81 283 VAL A O 1
ATOM 2251 N N . SER A 1 284 ? 3.387 -5.429 4.088 1.00 94.94 284 SER A N 1
ATOM 2252 C CA . SER A 1 284 ? 4.581 -5.870 3.354 1.00 94.94 284 SER A CA 1
ATOM 2253 C C . SER A 1 284 ? 5.739 -6.192 4.294 1.00 94.94 284 SER A C 1
ATOM 2255 O O . SER A 1 284 ? 5.732 -5.814 5.466 1.00 94.94 284 SER A O 1
ATOM 2257 N N . LYS A 1 285 ? 6.747 -6.911 3.792 1.00 92.62 285 LYS A N 1
ATOM 2258 C CA . LYS A 1 285 ? 7.994 -7.150 4.529 1.00 92.62 285 LYS A CA 1
ATOM 2259 C C . LYS A 1 285 ? 8.739 -5.830 4.753 1.00 92.62 285 LYS A C 1
ATOM 2261 O O . LYS A 1 285 ? 8.818 -4.996 3.854 1.00 92.62 285 LYS A O 1
ATOM 2266 N N . TYR A 1 286 ? 9.348 -5.677 5.927 1.00 84.06 286 TYR A N 1
ATOM 2267 C CA . TYR A 1 286 ? 10.160 -4.509 6.268 1.00 84.06 286 TYR A CA 1
ATOM 2268 C C . TYR A 1 286 ? 11.658 -4.820 6.168 1.00 84.06 286 TYR A C 1
ATOM 2270 O O . TYR A 1 286 ? 12.175 -5.704 6.853 1.00 84.06 286 TYR A O 1
ATOM 2278 N N . ALA A 1 287 ? 12.382 -4.061 5.341 1.00 76.88 287 ALA A N 1
ATOM 2279 C CA . ALA A 1 287 ? 13.821 -4.243 5.114 1.00 76.88 287 ALA A CA 1
ATOM 2280 C C . ALA A 1 287 ? 14.715 -3.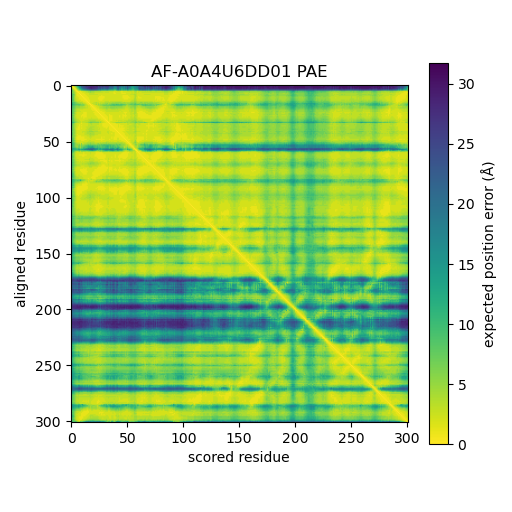706 6.260 1.00 76.88 287 ALA A C 1
ATOM 2282 O O . ALA A 1 287 ? 15.942 -3.757 6.164 1.00 76.88 287 ALA A O 1
ATOM 2283 N N . GLY A 1 288 ? 14.130 -3.179 7.344 1.00 76.62 288 GLY A N 1
ATOM 2284 C CA . GLY A 1 288 ? 14.841 -2.524 8.454 1.00 76.62 288 GLY A CA 1
ATOM 2285 C C . GLY A 1 288 ? 15.043 -1.018 8.258 1.00 76.62 288 GLY A C 1
ATOM 2286 O O . GLY A 1 288 ? 15.088 -0.276 9.228 1.00 76.62 288 GLY A O 1
ATOM 2287 N N . SER A 1 289 ? 15.116 -0.568 7.008 1.00 82.06 289 SER A N 1
ATOM 2288 C CA . SER A 1 289 ? 14.994 0.832 6.602 1.00 82.06 289 SER A CA 1
ATOM 2289 C C . SER A 1 289 ? 14.221 0.865 5.294 1.00 82.06 289 SER A C 1
ATOM 2291 O O . SER A 1 289 ? 14.471 0.021 4.430 1.00 82.06 289 SER A O 1
ATOM 2293 N N . GLU A 1 290 ? 13.320 1.824 5.120 1.00 83.94 290 GLU A N 1
ATOM 2294 C CA . GLU A 1 290 ? 12.593 1.948 3.861 1.00 83.94 290 GLU A CA 1
ATOM 2295 C C . GLU A 1 290 ? 13.552 2.336 2.718 1.00 83.94 290 GLU A C 1
ATOM 2297 O O . GLU A 1 290 ? 14.322 3.295 2.863 1.00 83.94 290 GLU A O 1
ATOM 2302 N N . PRO A 1 291 ? 13.575 1.587 1.598 1.00 89.44 291 PRO A N 1
ATOM 2303 C CA . PRO A 1 291 ? 14.422 1.928 0.463 1.00 89.44 291 PRO A CA 1
ATOM 2304 C C . PRO A 1 291 ? 14.049 3.294 -0.119 1.00 89.44 291 PRO A C 1
ATOM 2306 O O . PRO A 1 291 ? 12.876 3.584 -0.344 1.00 89.44 291 PRO A O 1
ATOM 2309 N N . LYS A 1 292 ? 15.052 4.123 -0.427 1.00 92.81 292 LYS A N 1
ATOM 2310 C CA . LYS A 1 292 ? 14.814 5.401 -1.113 1.00 92.81 292 LYS A CA 1
ATOM 2311 C C . LYS A 1 292 ? 14.682 5.158 -2.610 1.00 92.81 292 LYS A C 1
ATOM 2313 O O . LYS A 1 292 ? 15.588 4.576 -3.208 1.00 92.81 292 LYS A O 1
ATOM 2318 N N . VAL A 1 293 ? 13.594 5.632 -3.203 1.00 96.38 293 VAL A N 1
ATOM 2319 C CA . VAL A 1 293 ? 13.294 5.463 -4.628 1.00 96.38 293 VAL A CA 1
ATOM 2320 C C . VAL A 1 293 ? 13.451 6.790 -5.362 1.00 96.38 293 VAL A C 1
ATOM 2322 O O . VAL A 1 293 ? 12.988 7.824 -4.888 1.00 96.38 293 VAL A O 1
ATOM 2325 N N . THR A 1 294 ? 14.106 6.762 -6.521 1.00 96.69 294 THR A N 1
ATOM 2326 C CA . THR A 1 294 ? 14.256 7.920 -7.417 1.00 96.69 294 THR A CA 1
ATOM 2327 C C . THR A 1 294 ? 14.095 7.493 -8.869 1.00 96.69 294 THR A C 1
ATOM 2329 O O . THR A 1 294 ? 14.505 6.390 -9.238 1.00 96.69 294 THR A O 1
ATOM 2332 N N . LEU A 1 295 ? 13.558 8.376 -9.710 1.00 96.94 295 LEU A N 1
ATOM 2333 C CA . LEU A 1 295 ? 13.443 8.120 -11.143 1.00 96.94 295 LEU A CA 1
ATOM 2334 C C . LEU A 1 295 ? 14.807 8.278 -11.827 1.00 96.94 295 LEU A C 1
ATOM 2336 O O . LEU A 1 295 ? 15.487 9.292 -11.677 1.00 96.94 295 LEU A O 1
ATOM 2340 N N . GLY A 1 296 ? 15.205 7.258 -12.579 1.00 96.00 296 GLY A N 1
ATOM 2341 C CA . GLY A 1 296 ? 16.352 7.280 -13.474 1.00 96.00 296 GLY A CA 1
ATOM 2342 C C . GLY A 1 296 ? 15.981 7.776 -14.872 1.00 96.00 296 GLY A C 1
ATOM 2343 O O . GLY A 1 296 ? 14.953 8.430 -15.083 1.00 96.00 296 GLY A O 1
ATOM 2344 N N . LYS A 1 297 ? 16.848 7.464 -15.841 1.00 93.81 297 LYS A N 1
ATOM 2345 C CA . LYS A 1 297 ? 16.694 7.913 -17.231 1.00 93.81 297 LYS A CA 1
ATOM 2346 C C . LYS A 1 297 ? 15.514 7.218 -17.914 1.00 93.81 297 LYS A C 1
ATOM 2348 O O . LYS A 1 297 ? 15.344 6.005 -17.787 1.00 93.81 297 LYS A O 1
ATOM 2353 N N . GLU A 1 298 ? 14.748 8.000 -18.665 1.00 95.75 298 GLU A N 1
ATOM 2354 C CA . GLU A 1 298 ? 13.801 7.510 -19.667 1.00 95.75 298 GLU A CA 1
ATOM 2355 C C . GLU A 1 298 ? 14.549 7.159 -20.962 1.00 95.75 298 GLU A C 1
ATOM 2357 O O . GLU A 1 298 ? 15.531 7.814 -21.325 1.00 95.75 298 GLU A O 1
ATOM 2362 N N . GLN A 1 299 ? 14.103 6.104 -21.640 1.00 92.62 299 GLN A N 1
ATOM 2363 C CA . GLN A 1 299 ? 14.640 5.622 -22.907 1.00 92.62 299 GLN A CA 1
ATOM 2364 C C . GLN A 1 299 ? 13.497 5.159 -23.814 1.00 92.62 299 GLN A C 1
ATOM 2366 O O . GLN A 1 299 ? 12.529 4.559 -23.343 1.00 92.62 299 GLN A O 1
ATOM 2371 N N . ALA A 1 300 ? 13.646 5.377 -25.122 1.00 89.38 300 ALA A N 1
ATOM 2372 C CA . ALA A 1 300 ? 12.861 4.647 -26.113 1.00 89.38 300 ALA A CA 1
ATOM 2373 C C . ALA A 1 300 ? 13.234 3.155 -26.060 1.00 89.38 300 ALA A C 1
ATOM 2375 O O . ALA A 1 300 ? 14.389 2.811 -25.772 1.00 89.38 300 ALA A O 1
ATOM 2376 N N . ASN A 1 301 ? 12.260 2.282 -26.297 1.00 76.81 301 ASN A N 1
ATOM 2377 C CA . ASN A 1 301 ? 12.415 0.831 -26.187 1.00 76.81 301 ASN A CA 1
ATOM 2378 C C . ASN A 1 301 ? 12.150 0.093 -27.505 1.00 76.81 301 ASN A C 1
ATOM 2380 O O . ASN A 1 301 ? 11.342 0.588 -28.320 1.00 76.81 301 ASN A O 1
#

InterPro domains:
  IPR018765 Domain of unknown function DUF2341 [PF10102] (43-127)